Protein AF-A0A0F9K8W9-F1 (afdb_monomer_lite)

InterPro domains:
  IPR027417 P-loop containing nucleoside triphosphate hydrolase [G3DSA:3.40.50.300] (2-209)
  IPR027417 P-loop containing nucleoside triphosphate hydrolase [SSF52540] (2-205)

Structure (mmCIF, N/CA/C/O backbone):
data_AF-A0A0F9K8W9-F1
#
_entry.id   AF-A0A0F9K8W9-F1
#
loop_
_atom_site.group_PDB
_atom_site.id
_atom_site.type_symbol
_atom_site.label_atom_id
_atom_site.label_alt_id
_atom_site.label_comp_id
_atom_site.label_asym_id
_atom_site.label_entity_id
_atom_site.label_seq_id
_atom_site.pdbx_PDB_ins_code
_atom_site.Cartn_x
_atom_site.Cartn_y
_atom_site.Cartn_z
_atom_site.occupancy
_atom_site.B_iso_or_equiv
_atom_site.auth_seq_id
_atom_site.auth_comp_id
_atom_site.auth_asym_id
_atom_site.auth_atom_id
_atom_site.pdbx_PDB_model_num
ATOM 1 N N . MET A 1 1 ? -25.952 -0.378 7.617 1.00 60.50 1 MET A N 1
ATOM 2 C CA . MET A 1 1 ? -24.771 0.508 7.717 1.00 60.50 1 MET A CA 1
ATOM 3 C C . MET A 1 1 ? -24.260 0.763 6.310 1.00 60.50 1 MET A C 1
ATOM 5 O O . MET A 1 1 ? -24.451 -0.101 5.465 1.00 60.50 1 MET A O 1
ATOM 9 N N . VAL A 1 2 ? -23.712 1.947 6.025 1.00 72.25 2 VAL A N 1
ATOM 10 C CA . VAL A 1 2 ? -23.103 2.225 4.713 1.00 72.25 2 VAL A CA 1
ATOM 11 C C . VAL A 1 2 ? -21.682 1.677 4.745 1.00 72.25 2 VAL A C 1
ATOM 13 O O . VAL A 1 2 ? -20.921 2.037 5.641 1.00 72.25 2 VAL A O 1
ATOM 16 N N . ARG A 1 3 ? -21.345 0.803 3.793 1.00 83.62 3 ARG A N 1
ATOM 17 C CA . ARG A 1 3 ? -20.001 0.236 3.663 1.00 83.62 3 ARG A CA 1
ATOM 18 C C . ARG A 1 3 ? -18.975 1.353 3.457 1.00 83.62 3 ARG A C 1
ATOM 20 O O . ARG A 1 3 ? -19.220 2.287 2.694 1.00 83.62 3 ARG A O 1
ATOM 27 N N . GLN A 1 4 ? -17.847 1.267 4.156 1.00 93.19 4 GLN A N 1
ATOM 28 C CA . GLN A 1 4 ? -16.769 2.251 4.055 1.00 93.19 4 GLN A CA 1
ATOM 29 C C . GLN A 1 4 ? -15.919 2.023 2.796 1.00 93.19 4 GLN A C 1
ATOM 31 O O . GLN A 1 4 ? -15.761 0.889 2.343 1.00 93.19 4 GLN A O 1
ATOM 36 N N . ASP A 1 5 ? -15.334 3.094 2.262 1.00 96.62 5 ASP A N 1
ATOM 37 C CA . ASP A 1 5 ? -14.328 3.011 1.198 1.00 96.62 5 ASP A CA 1
ATOM 38 C C . ASP A 1 5 ? -12.993 2.453 1.751 1.00 96.62 5 ASP A C 1
ATOM 40 O O . ASP A 1 5 ? -12.714 2.583 2.949 1.00 96.62 5 ASP A O 1
ATOM 44 N N . PRO A 1 6 ? -12.153 1.819 0.909 1.00 97.50 6 PRO A N 1
ATOM 45 C CA . PRO A 1 6 ? -10.965 1.110 1.365 1.00 97.50 6 PRO A CA 1
ATOM 46 C C . PRO A 1 6 ? -9.852 2.034 1.857 1.00 97.50 6 PRO A C 1
ATOM 48 O O . PRO A 1 6 ? -9.690 3.176 1.419 1.00 97.50 6 PRO A O 1
ATOM 51 N N . ILE A 1 7 ? -8.982 1.461 2.684 1.00 98.38 7 ILE A N 1
ATOM 52 C CA . ILE A 1 7 ? -7.619 1.946 2.896 1.00 98.38 7 ILE A CA 1
ATOM 53 C C . ILE A 1 7 ? -6.735 1.384 1.774 1.00 98.38 7 ILE A C 1
ATOM 55 O O . ILE A 1 7 ? -6.602 0.170 1.617 1.00 98.38 7 ILE A O 1
ATOM 59 N N . LEU A 1 8 ? -6.107 2.247 0.984 1.00 98.00 8 LEU A N 1
ATOM 60 C CA . LEU A 1 8 ? -5.280 1.855 -0.157 1.00 98.00 8 LEU A CA 1
ATOM 61 C C . LEU A 1 8 ? -3.803 2.017 0.194 1.00 98.00 8 LEU A C 1
ATOM 63 O O . LEU A 1 8 ? -3.295 3.132 0.279 1.00 98.00 8 LEU A O 1
ATOM 67 N N . ILE A 1 9 ? -3.091 0.901 0.376 1.00 97.50 9 ILE A N 1
ATOM 68 C CA . ILE A 1 9 ? -1.638 0.925 0.590 1.00 97.50 9 ILE A CA 1
ATOM 69 C C . ILE A 1 9 ? -0.955 0.911 -0.778 1.00 97.50 9 ILE A C 1
ATOM 71 O O . ILE A 1 9 ? -0.848 -0.127 -1.440 1.00 97.50 9 ILE A O 1
ATOM 75 N N . ALA A 1 10 ? -0.480 2.081 -1.190 1.00 95.62 10 ALA A N 1
ATOM 76 C CA . ALA A 1 10 ? -0.022 2.366 -2.537 1.00 95.62 10 ALA A CA 1
ATOM 77 C C . ALA A 1 10 ? 1.450 2.794 -2.513 1.00 95.62 10 ALA A C 1
ATOM 79 O O . ALA A 1 10 ? 1.788 3.927 -2.205 1.00 95.62 10 ALA A O 1
ATOM 80 N N . ALA A 1 11 ? 2.361 1.878 -2.829 1.00 95.75 11 ALA A N 1
ATOM 81 C CA . ALA A 1 11 ? 3.786 2.191 -2.896 1.00 95.75 11 ALA A CA 1
ATOM 82 C C . ALA A 1 11 ? 4.513 1.214 -3.825 1.00 95.75 11 ALA A C 1
ATOM 84 O O . ALA A 1 11 ? 3.972 0.141 -4.131 1.00 95.75 11 ALA A O 1
ATOM 85 N N . PRO A 1 12 ? 5.750 1.534 -4.243 1.00 95.19 12 PRO A N 1
ATOM 86 C CA . PRO A 1 12 ? 6.600 0.570 -4.916 1.00 95.19 12 PRO A CA 1
ATOM 87 C C . PRO A 1 12 ? 6.739 -0.753 -4.146 1.00 95.19 12 PRO A C 1
ATOM 89 O O . PRO A 1 12 ? 6.603 -0.806 -2.914 1.00 95.19 12 PRO A O 1
ATOM 92 N N . PRO A 1 13 ? 7.021 -1.867 -4.849 1.00 93.25 13 PRO A N 1
ATOM 93 C CA . PRO A 1 13 ? 7.325 -3.117 -4.175 1.00 93.25 13 PRO A CA 1
ATOM 94 C C . PRO A 1 13 ? 8.510 -2.906 -3.242 1.00 93.25 13 PRO A C 1
ATOM 96 O O . PRO A 1 13 ? 9.408 -2.134 -3.549 1.00 93.25 13 PRO A O 1
ATOM 99 N N . ARG A 1 14 ? 8.559 -3.656 -2.139 1.00 93.75 14 ARG A N 1
ATOM 100 C CA . ARG A 1 14 ? 9.662 -3.589 -1.164 1.00 93.75 14 ARG A CA 1
ATOM 101 C C . ARG A 1 14 ? 9.748 -2.277 -0.364 1.00 93.75 14 ARG A C 1
ATOM 103 O O . ARG A 1 14 ? 10.700 -2.125 0.396 1.00 93.75 14 ARG A O 1
ATOM 110 N N . SER A 1 15 ? 8.737 -1.412 -0.414 1.00 95.19 15 SER A N 1
ATOM 111 C CA . SER A 1 15 ? 8.622 -0.218 0.443 1.00 95.19 15 SER A CA 1
ATOM 112 C C . SER A 1 15 ? 7.947 -0.477 1.798 1.00 95.19 15 SER A C 1
ATOM 114 O O . SER A 1 15 ? 7.308 0.406 2.333 1.00 95.19 15 SER A O 1
ATOM 116 N N . GLY A 1 16 ? 7.986 -1.699 2.343 1.00 94.12 16 GLY A N 1
ATOM 117 C CA . GLY A 1 16 ? 7.348 -1.992 3.642 1.00 94.12 16 GLY A CA 1
ATOM 118 C C . GLY A 1 16 ? 5.818 -2.154 3.617 1.00 94.12 16 GLY A C 1
ATOM 119 O O . GLY A 1 16 ? 5.200 -2.286 4.668 1.00 94.12 16 GLY A O 1
ATOM 120 N N . THR A 1 17 ? 5.191 -2.239 2.437 1.00 94.38 17 THR A N 1
ATOM 121 C CA . THR A 1 17 ? 3.723 -2.377 2.296 1.00 94.38 17 THR A CA 1
ATOM 122 C C . THR A 1 17 ? 3.134 -3.570 3.057 1.00 94.38 17 THR A C 1
ATOM 124 O O . THR A 1 17 ? 2.059 -3.458 3.634 1.00 94.38 17 THR A O 1
ATOM 127 N N . THR A 1 18 ? 3.827 -4.713 3.092 1.00 92.31 18 THR A N 1
ATOM 128 C CA . THR A 1 18 ? 3.390 -5.894 3.860 1.00 92.31 18 THR A CA 1
ATOM 129 C C . THR A 1 18 ? 3.465 -5.668 5.374 1.00 92.31 18 THR A C 1
ATOM 131 O O . THR A 1 18 ? 2.576 -6.123 6.086 1.00 92.31 18 THR A O 1
ATOM 134 N N . MET A 1 19 ? 4.496 -4.965 5.858 1.00 93.75 19 MET A N 1
ATOM 135 C CA . MET A 1 19 ? 4.666 -4.649 7.282 1.00 93.75 19 MET A CA 1
ATOM 136 C C . MET A 1 19 ? 3.510 -3.771 7.766 1.00 93.75 19 MET A C 1
ATOM 138 O O . MET A 1 19 ? 2.849 -4.127 8.737 1.00 93.75 19 MET A O 1
ATOM 142 N N . LEU A 1 20 ? 3.201 -2.700 7.029 1.00 95.88 20 LEU A N 1
ATOM 143 C CA . LEU A 1 20 ? 2.062 -1.832 7.328 1.00 95.88 20 LEU A CA 1
ATOM 144 C C . LEU A 1 20 ? 0.724 -2.581 7.250 1.00 95.88 20 LEU A C 1
ATOM 146 O O . LEU A 1 20 ? -0.085 -2.500 8.166 1.00 95.88 20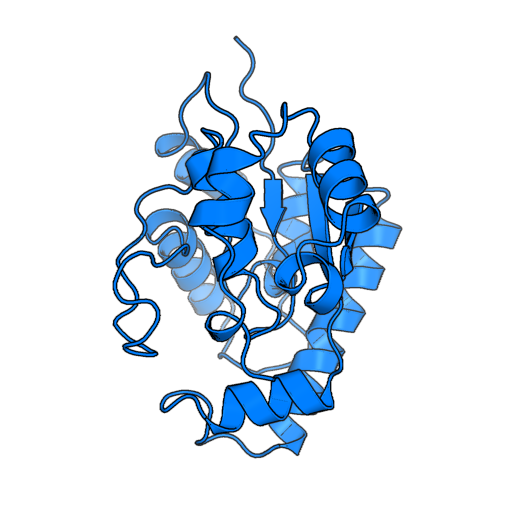 LEU A O 1
ATOM 150 N N . ALA A 1 21 ? 0.481 -3.334 6.177 1.00 95.38 21 ALA A N 1
ATOM 151 C CA . ALA A 1 21 ? -0.790 -4.035 6.008 1.00 95.38 21 ALA A CA 1
ATOM 152 C C . ALA A 1 21 ? -1.035 -5.081 7.109 1.00 95.38 21 ALA A C 1
ATOM 154 O O . ALA A 1 21 ? -2.159 -5.226 7.580 1.00 95.38 21 ALA A O 1
ATOM 155 N N . GLY A 1 22 ? 0.013 -5.784 7.551 1.00 93.50 22 GLY A N 1
ATOM 156 C CA . GLY A 1 22 ? -0.090 -6.701 8.685 1.00 93.50 22 GLY A CA 1
ATOM 157 C C . GLY A 1 22 ? -0.302 -5.986 10.014 1.00 93.50 22 GLY A C 1
ATOM 158 O O . GLY A 1 22 ? -1.085 -6.463 10.829 1.00 93.50 22 GLY A O 1
ATOM 159 N N . LEU A 1 23 ? 0.294 -4.804 10.200 1.00 95.38 23 LEU A N 1
ATOM 160 C CA . LEU A 1 23 ? 0.048 -3.986 11.385 1.00 95.38 23 LEU A CA 1
ATOM 161 C C . LEU A 1 23 ? -1.429 -3.588 11.470 1.00 95.38 23 LEU A C 1
ATOM 163 O O . LEU A 1 23 ? -2.062 -3.789 12.502 1.00 95.38 23 LEU A O 1
ATOM 167 N N . LEU A 1 24 ? -1.990 -3.080 10.370 1.00 96.94 24 LEU A N 1
ATOM 168 C CA . LEU A 1 24 ? -3.404 -2.706 10.304 1.00 96.94 24 LEU A CA 1
ATOM 169 C C . LEU A 1 24 ? -4.321 -3.919 10.476 1.00 96.94 24 LEU A C 1
ATOM 171 O O . LEU A 1 24 ? -5.337 -3.826 11.160 1.00 96.94 24 LEU A O 1
ATOM 175 N N . HIS A 1 25 ? -3.938 -5.078 9.935 1.00 95.00 25 HIS A N 1
ATOM 176 C CA . HIS A 1 25 ? -4.674 -6.318 10.158 1.00 95.00 25 HIS A CA 1
ATOM 177 C C . HIS A 1 25 ? -4.773 -6.682 11.642 1.00 95.00 25 HIS A C 1
ATOM 179 O O . HIS A 1 25 ? -5.848 -7.028 12.129 1.00 95.00 25 HIS A O 1
ATOM 185 N N . LYS A 1 26 ? -3.666 -6.548 12.380 1.00 94.12 26 LYS A N 1
ATOM 186 C CA . LYS A 1 26 ? -3.642 -6.768 13.830 1.00 94.12 26 LYS A CA 1
ATOM 187 C C . LYS A 1 26 ? -4.484 -5.750 14.611 1.00 94.12 26 LYS A C 1
ATOM 189 O O . LYS A 1 26 ? -4.880 -6.052 15.727 1.00 94.12 26 LYS A O 1
ATOM 194 N N . HIS A 1 27 ? -4.813 -4.609 14.005 1.00 96.38 27 HIS A N 1
ATOM 195 C CA . HIS A 1 27 ? -5.736 -3.600 14.537 1.00 96.38 27 HIS A CA 1
ATOM 196 C C . HIS A 1 27 ? -7.171 -3.751 13.999 1.00 96.38 27 HIS A C 1
ATOM 198 O O . HIS A 1 27 ? -7.953 -2.803 14.018 1.00 96.38 27 HIS A O 1
ATOM 204 N N . GLY A 1 28 ? -7.532 -4.936 13.499 1.00 95.50 28 GLY A N 1
ATOM 205 C CA . GLY A 1 28 ? -8.900 -5.249 13.089 1.00 95.50 28 GLY A CA 1
ATOM 206 C C . GLY A 1 28 ? -9.267 -4.814 11.670 1.00 95.50 28 GLY A C 1
ATOM 207 O O . GLY A 1 28 ? -10.421 -4.967 11.285 1.00 95.50 28 GLY A O 1
ATOM 208 N N . VAL A 1 29 ? -8.320 -4.320 10.864 1.00 96.12 29 VAL A N 1
ATOM 209 C CA . VAL A 1 29 ? -8.588 -4.022 9.449 1.00 96.12 29 VAL A CA 1
ATOM 210 C C . VAL A 1 29 ? -8.630 -5.322 8.640 1.00 96.12 29 VAL A C 1
ATOM 212 O O . VAL A 1 29 ? -7.720 -6.156 8.686 1.00 96.12 29 VAL A O 1
ATOM 215 N N . TRP A 1 30 ? -9.686 -5.506 7.856 1.00 95.12 30 TRP A N 1
ATOM 216 C CA . TRP A 1 30 ? -9.824 -6.654 6.973 1.00 95.12 30 TRP A CA 1
ATOM 217 C C . TRP A 1 30 ? -8.890 -6.533 5.763 1.00 95.12 30 TRP A C 1
ATOM 219 O O . TRP A 1 30 ? -8.899 -5.535 5.043 1.00 95.12 30 TRP A O 1
ATOM 229 N N . VAL A 1 31 ? -8.091 -7.572 5.513 1.00 93.44 31 VAL A N 1
ATOM 230 C CA . VAL A 1 31 ? -7.124 -7.633 4.395 1.00 93.44 31 VAL A CA 1
ATOM 231 C C . VAL A 1 31 ? -7.543 -8.599 3.283 1.00 93.44 31 VAL A C 1
ATOM 233 O O . VAL A 1 31 ? -6.835 -8.752 2.288 1.00 93.44 31 VAL A O 1
ATOM 236 N N . GLY A 1 32 ? -8.677 -9.276 3.463 1.00 90.62 32 GLY A N 1
ATOM 237 C CA . GLY A 1 32 ? -9.153 -10.354 2.603 1.00 90.62 32 GLY A CA 1
ATOM 238 C C . GLY A 1 32 ? -8.385 -11.657 2.712 1.00 90.62 32 GLY A C 1
ATOM 239 O O . GLY A 1 32 ? -7.677 -11.914 3.686 1.00 90.62 32 GLY A O 1
ATOM 240 N N . ASN A 1 33 ? -8.572 -12.513 1.708 1.00 87.44 33 ASN A N 1
ATOM 241 C CA . ASN A 1 33 ? -7.910 -13.806 1.640 1.00 87.44 33 ASN A CA 1
ATOM 242 C C . ASN A 1 33 ? -6.439 -13.615 1.266 1.00 87.44 33 ASN A C 1
ATOM 244 O O . ASN A 1 33 ? -6.076 -13.498 0.090 1.00 87.44 33 ASN A O 1
ATOM 248 N N . ALA A 1 34 ? -5.595 -13.553 2.287 1.00 83.62 34 ALA A N 1
ATOM 249 C CA . ALA A 1 34 ? -4.180 -13.301 2.135 1.00 83.62 34 ALA A CA 1
ATOM 250 C C . ALA A 1 34 ? -3.392 -14.584 2.441 1.00 83.62 34 ALA A C 1
ATOM 252 O O . ALA A 1 34 ? -3.441 -15.122 3.545 1.00 83.62 34 ALA A O 1
ATOM 253 N N . ARG A 1 35 ? -2.673 -15.124 1.446 1.00 70.88 35 ARG A N 1
ATOM 254 C CA . ARG A 1 35 ? -1.790 -16.283 1.674 1.00 70.88 35 ARG A CA 1
ATOM 255 C C . ARG A 1 35 ? -0.477 -15.827 2.263 1.00 70.88 35 ARG A C 1
ATOM 257 O O . ARG A 1 35 ? 0.111 -14.865 1.779 1.00 70.88 35 ARG A O 1
ATOM 264 N N . THR A 1 36 ? 0.040 -16.604 3.203 1.00 61.84 36 THR A N 1
ATOM 265 C CA . THR A 1 36 ? 1.406 -16.489 3.700 1.00 61.84 36 THR A CA 1
ATOM 266 C C . THR A 1 36 ? 2.401 -16.484 2.544 1.00 61.84 36 THR A C 1
ATOM 268 O O . THR A 1 36 ? 2.517 -17.445 1.780 1.00 61.84 36 THR A O 1
ATOM 271 N N . THR A 1 37 ? 3.122 -15.375 2.376 1.00 54.41 37 THR A N 1
ATOM 272 C CA . THR A 1 37 ? 4.218 -15.312 1.411 1.00 54.41 37 THR A CA 1
ATOM 273 C C . THR A 1 37 ? 5.406 -16.066 1.992 1.00 54.41 37 THR A C 1
ATOM 275 O O . THR A 1 37 ? 5.975 -15.633 2.985 1.00 54.41 37 THR A O 1
ATOM 278 N N . MET A 1 38 ? 5.817 -17.175 1.369 1.00 46.84 38 MET A N 1
ATOM 279 C CA . MET A 1 38 ? 6.927 -18.016 1.857 1.00 46.84 38 MET A CA 1
ATOM 280 C C . MET A 1 38 ? 8.317 -17.339 1.827 1.00 46.84 38 MET A C 1
ATOM 282 O O . MET A 1 38 ? 9.311 -17.968 2.188 1.00 46.84 38 MET A O 1
ATOM 286 N N . TYR A 1 39 ? 8.423 -16.084 1.373 1.00 50.41 39 TYR A N 1
ATOM 287 C CA . TYR A 1 39 ? 9.695 -15.391 1.173 1.00 50.41 39 TYR A CA 1
ATOM 288 C C . TYR A 1 39 ? 9.640 -13.907 1.571 1.00 50.41 39 TYR A C 1
ATOM 290 O O . TYR A 1 39 ? 8.756 -13.189 1.093 1.00 50.41 39 TYR A O 1
ATOM 298 N N . PRO A 1 40 ? 10.637 -13.405 2.328 1.00 46.31 40 PRO A N 1
ATOM 299 C CA . PRO A 1 40 ? 11.754 -14.139 2.943 1.00 46.31 40 PRO A CA 1
ATOM 300 C C . PRO A 1 40 ? 11.288 -15.046 4.099 1.00 46.31 40 PRO A C 1
ATOM 302 O O . PRO A 1 40 ? 10.294 -14.748 4.752 1.00 46.31 40 PRO A O 1
ATOM 305 N N . ARG A 1 41 ? 12.022 -16.139 4.376 1.00 47.25 41 ARG A N 1
ATOM 306 C CA . ARG A 1 41 ? 11.750 -17.082 5.490 1.00 47.25 41 ARG A CA 1
ATOM 307 C C . ARG A 1 41 ? 11.628 -16.406 6.868 1.00 47.25 41 ARG A C 1
ATOM 309 O O . ARG A 1 41 ? 11.125 -17.023 7.794 1.00 47.25 41 ARG A O 1
ATOM 316 N N . THR A 1 42 ? 12.080 -15.160 6.991 1.00 48.00 42 THR A N 1
ATOM 317 C CA . THR A 1 42 ? 11.987 -14.324 8.194 1.00 48.00 42 THR A CA 1
ATOM 318 C C . THR A 1 42 ? 10.592 -13.743 8.441 1.00 48.00 42 THR A C 1
ATOM 320 O O . THR A 1 42 ? 10.337 -13.266 9.538 1.00 48.00 42 THR A O 1
ATOM 323 N N . ASN A 1 43 ? 9.675 -13.792 7.465 1.00 51.78 43 ASN A N 1
ATOM 324 C CA . ASN A 1 43 ? 8.283 -13.363 7.634 1.00 51.78 43 ASN A CA 1
ATOM 325 C C . ASN A 1 43 ? 7.312 -14.453 7.150 1.00 51.78 43 ASN A C 1
ATOM 327 O O . ASN A 1 43 ? 6.458 -14.234 6.292 1.00 51.78 43 ASN A O 1
ATOM 331 N N . SER A 1 44 ? 7.479 -15.665 7.686 1.00 51.34 44 SER A N 1
ATOM 332 C CA . SER A 1 44 ? 6.706 -16.859 7.324 1.00 51.34 44 SER A CA 1
ATOM 333 C C . SER A 1 44 ? 5.228 -16.808 7.719 1.00 51.34 44 SER A C 1
ATOM 335 O O . SER A 1 44 ? 4.529 -17.784 7.470 1.00 51.34 44 SER A O 1
ATOM 337 N N . ASN A 1 45 ? 4.753 -15.721 8.339 1.00 52.50 45 ASN A N 1
ATOM 338 C CA . ASN A 1 45 ? 3.490 -15.714 9.082 1.00 52.50 45 ASN A CA 1
ATOM 339 C C . ASN A 1 45 ? 2.392 -14.833 8.468 1.00 52.50 45 ASN A C 1
ATOM 341 O O . ASN A 1 45 ? 1.246 -14.933 8.896 1.00 52.50 45 ASN A O 1
ATOM 345 N N . PHE A 1 46 ? 2.688 -14.009 7.456 1.00 63.31 46 PHE A N 1
ATOM 346 C CA . PHE A 1 46 ? 1.660 -13.186 6.817 1.00 63.31 46 PHE A CA 1
ATOM 347 C C . PHE A 1 46 ? 2.061 -12.746 5.408 1.00 63.31 46 PHE A C 1
ATOM 349 O O . PHE A 1 46 ? 3.078 -12.086 5.206 1.00 63.31 46 PHE A O 1
ATOM 356 N N . GLY A 1 47 ? 1.237 -13.069 4.415 1.00 71.00 47 GLY A N 1
ATOM 357 C CA . GLY A 1 47 ? 1.197 -12.280 3.192 1.00 71.00 47 GLY A CA 1
ATOM 358 C C . GLY A 1 47 ? 0.001 -11.360 3.294 1.00 71.00 47 GLY A C 1
ATOM 359 O O . GLY A 1 47 ? -1.031 -11.770 3.798 1.00 71.00 47 GLY A O 1
ATOM 360 N N . ALA A 1 48 ? 0.158 -10.120 2.848 1.00 80.12 48 ALA A N 1
ATOM 361 C CA . ALA A 1 48 ? -0.884 -9.102 2.951 1.00 80.12 48 ALA A CA 1
ATOM 362 C C . ALA A 1 48 ? -1.596 -8.829 1.619 1.00 80.12 48 ALA A C 1
ATOM 364 O O . ALA A 1 48 ? -2.287 -7.826 1.479 1.00 80.12 48 ALA A O 1
ATOM 365 N N . GLU A 1 49 ? -1.334 -9.642 0.591 1.00 85.25 49 GLU A N 1
ATOM 366 C CA . GLU A 1 49 ? -1.977 -9.454 -0.708 1.00 85.25 49 GLU A CA 1
ATOM 367 C C . GLU A 1 49 ? -3.329 -10.143 -0.726 1.00 85.25 49 GLU A C 1
ATOM 369 O O . GLU A 1 49 ? -3.384 -11.369 -0.660 1.00 85.25 49 GLU A O 1
ATOM 374 N N . ASN A 1 50 ? -4.390 -9.351 -0.873 1.00 88.75 50 ASN A N 1
ATOM 375 C CA . ASN A 1 50 ? -5.737 -9.854 -1.097 1.00 88.75 50 ASN A CA 1
ATOM 376 C C . ASN A 1 50 ? -5.778 -10.591 -2.444 1.00 88.75 50 ASN A C 1
ATOM 378 O O . ASN A 1 50 ? -5.693 -9.965 -3.504 1.00 88.75 50 ASN A O 1
ATOM 382 N N . ILE A 1 51 ? -5.845 -11.922 -2.407 1.00 90.88 51 ILE A N 1
ATOM 383 C CA . ILE A 1 51 ? -5.746 -12.760 -3.608 1.00 90.88 51 ILE A CA 1
ATOM 384 C C . ILE A 1 51 ? -6.953 -12.576 -4.516 1.00 90.88 51 ILE A C 1
ATOM 386 O O . ILE A 1 51 ? -6.781 -12.568 -5.735 1.00 90.88 51 ILE A O 1
ATOM 390 N N . ASP A 1 52 ? -8.137 -12.397 -3.941 1.00 92.88 52 ASP A N 1
ATOM 391 C CA . ASP A 1 52 ? -9.380 -12.273 -4.694 1.00 92.88 52 ASP A CA 1
ATOM 392 C C . ASP A 1 52 ? -9.357 -10.981 -5.517 1.00 92.88 52 ASP A C 1
ATOM 394 O O . ASP A 1 52 ? -9.396 -11.024 -6.750 1.00 92.88 52 ASP A O 1
ATOM 398 N N . ILE A 1 53 ? -9.102 -9.843 -4.861 1.00 93.38 53 ILE A N 1
ATOM 399 C CA . ILE A 1 53 ? -8.950 -8.548 -5.541 1.00 93.38 53 ILE A CA 1
ATOM 400 C C . ILE A 1 53 ? -7.775 -8.589 -6.524 1.00 93.38 53 ILE A C 1
ATOM 402 O O . ILE A 1 53 ? -7.894 -8.136 -7.660 1.00 93.38 53 ILE A O 1
ATOM 406 N N . LYS A 1 54 ? -6.631 -9.175 -6.148 1.00 91.88 54 LYS A N 1
ATOM 407 C CA . LYS A 1 54 ? -5.475 -9.298 -7.050 1.00 91.88 54 LYS A CA 1
ATOM 408 C C . LYS A 1 54 ? -5.814 -10.072 -8.325 1.00 91.88 54 LYS A C 1
ATOM 410 O O . LYS A 1 54 ? -5.345 -9.690 -9.397 1.00 91.88 54 LYS A O 1
ATOM 415 N N . ASN A 1 55 ? -6.586 -11.152 -8.227 1.00 92.88 55 ASN A N 1
ATOM 416 C CA . ASN A 1 55 ? -6.979 -11.963 -9.378 1.00 92.88 55 ASN A CA 1
ATOM 417 C C . ASN A 1 55 ? -7.937 -11.209 -10.303 1.00 92.88 55 ASN A C 1
ATOM 419 O O . ASN A 1 55 ? -7.754 -11.275 -11.520 1.00 92.88 55 ASN A O 1
ATOM 423 N N . ILE A 1 56 ? -8.876 -10.442 -9.739 1.00 92.94 56 ILE A N 1
ATOM 424 C CA . ILE A 1 56 ? -9.738 -9.520 -10.492 1.00 92.94 56 ILE A CA 1
ATOM 425 C C . ILE A 1 56 ? -8.865 -8.534 -11.269 1.00 92.94 56 ILE A C 1
ATOM 427 O O . ILE A 1 56 ? -8.885 -8.525 -12.499 1.00 92.94 56 ILE A O 1
ATOM 431 N N . MET A 1 57 ? -7.989 -7.793 -10.582 1.00 91.62 57 MET A N 1
ATOM 432 C CA . MET A 1 57 ? -7.130 -6.801 -11.241 1.00 91.62 57 MET A CA 1
ATOM 433 C C . MET A 1 57 ? -6.195 -7.441 -12.280 1.00 91.62 57 MET A C 1
ATOM 435 O O . MET A 1 57 ? -5.918 -6.844 -13.316 1.00 91.62 57 MET A O 1
ATOM 439 N N . LYS A 1 58 ? -5.736 -8.681 -12.058 1.00 89.81 58 LYS A N 1
ATOM 440 C CA . LYS A 1 58 ? -4.919 -9.440 -13.024 1.00 89.81 58 LYS A CA 1
ATOM 441 C C . LYS A 1 58 ? -5.667 -9.770 -14.295 1.00 89.81 58 LYS A C 1
ATOM 443 O O . LYS A 1 58 ? -5.103 -9.628 -15.380 1.00 89.81 58 LYS A O 1
ATOM 448 N N . ARG A 1 59 ? -6.905 -10.235 -14.157 1.00 91.38 59 ARG A N 1
ATOM 449 C CA . ARG A 1 59 ? -7.777 -10.526 -15.290 1.00 91.38 59 ARG A CA 1
ATOM 450 C C . ARG A 1 59 ? -7.989 -9.264 -16.123 1.00 91.38 59 ARG A C 1
ATOM 452 O O . ARG A 1 59 ? -7.830 -9.317 -17.340 1.00 91.38 59 ARG A O 1
ATOM 459 N N . GLU A 1 60 ? -8.251 -8.134 -15.473 1.00 89.56 60 GLU A N 1
ATOM 460 C CA . GLU A 1 60 ? -8.475 -6.868 -16.174 1.00 89.56 60 GLU A CA 1
ATOM 461 C C . GLU A 1 60 ? -7.202 -6.297 -16.816 1.00 89.56 60 GLU A C 1
ATOM 463 O O . GLU A 1 60 ? -7.247 -5.860 -17.963 1.00 89.56 60 GLU A O 1
ATOM 468 N N . ALA A 1 61 ? -6.042 -6.392 -16.152 1.00 87.31 61 ALA A N 1
ATOM 469 C CA . ALA A 1 61 ? -4.746 -6.084 -16.772 1.00 87.31 61 ALA A CA 1
ATOM 470 C C . ALA A 1 61 ? -4.527 -6.890 -18.060 1.00 87.31 61 ALA A C 1
ATOM 472 O O . ALA A 1 61 ? -4.117 -6.338 -19.080 1.00 87.31 61 ALA A O 1
ATOM 473 N N . GLY A 1 62 ? -4.820 -8.194 -18.021 1.00 88.31 62 GLY A N 1
ATOM 474 C CA . GLY A 1 62 ? -4.679 -9.073 -19.178 1.00 88.31 62 GLY A CA 1
ATOM 475 C C . GLY A 1 62 ? -5.562 -8.655 -20.357 1.00 88.31 62 GLY A C 1
ATOM 476 O O . GLY A 1 62 ? -5.104 -8.698 -21.496 1.00 88.31 62 GLY A O 1
ATOM 477 N N . ARG A 1 63 ? -6.793 -8.193 -20.095 1.00 87.25 63 ARG A N 1
ATOM 478 C CA . ARG A 1 63 ? -7.729 -7.720 -21.135 1.00 87.25 63 ARG A CA 1
ATOM 479 C C . ARG A 1 63 ? -7.226 -6.488 -21.883 1.00 87.25 63 ARG A C 1
ATOM 481 O O . ARG A 1 63 ? -7.491 -6.366 -23.072 1.00 87.25 63 ARG A O 1
ATOM 488 N N . VAL A 1 64 ? -6.484 -5.610 -21.209 1.00 83.88 64 VAL A N 1
ATOM 489 C CA . VAL A 1 64 ? -5.874 -4.418 -21.826 1.00 83.88 64 VAL A CA 1
ATOM 490 C C . VAL A 1 64 ? -4.433 -4.647 -22.291 1.00 83.88 64 VAL A C 1
ATOM 492 O O . VAL A 1 64 ? -3.743 -3.700 -22.654 1.00 83.88 64 VAL A O 1
ATOM 495 N N . GLY A 1 65 ? -3.963 -5.899 -22.279 1.00 84.50 65 GLY A N 1
ATOM 496 C CA . GLY A 1 65 ? -2.632 -6.269 -22.756 1.00 84.50 65 GLY A CA 1
ATOM 497 C C . GLY A 1 65 ? -1.476 -5.824 -21.857 1.00 84.50 65 GLY A C 1
ATOM 498 O O . GLY A 1 65 ? -0.331 -5.869 -22.298 1.00 84.50 65 GLY A O 1
ATOM 499 N N . TYR A 1 66 ? -1.743 -5.424 -20.610 1.00 84.12 66 TYR A N 1
ATOM 500 C CA . TYR A 1 66 ? -0.702 -4.975 -19.688 1.00 84.12 66 TYR A CA 1
ATOM 501 C C . TYR A 1 66 ? 0.234 -6.114 -19.300 1.00 84.12 66 TYR A C 1
ATOM 503 O O . TYR A 1 66 ? -0.205 -7.139 -18.759 1.00 84.12 66 TYR A O 1
ATOM 511 N N . LYS A 1 67 ? 1.540 -5.916 -19.504 1.00 81.38 67 LYS A N 1
ATOM 512 C CA . LYS A 1 67 ? 2.562 -6.821 -18.982 1.00 81.38 67 LYS A CA 1
ATOM 513 C C . LYS A 1 67 ? 3.239 -6.183 -17.776 1.00 81.38 67 LYS A C 1
ATOM 515 O O . LYS A 1 67 ? 3.489 -4.985 -17.706 1.00 81.38 67 LYS A O 1
ATOM 520 N N . ASN A 1 68 ? 3.550 -7.021 -16.791 1.00 76.94 68 ASN A N 1
ATOM 521 C CA . ASN A 1 68 ? 4.275 -6.589 -15.600 1.00 76.94 68 ASN A CA 1
ATOM 522 C C . ASN A 1 68 ? 5.559 -5.839 -15.968 1.00 76.94 68 ASN A C 1
ATOM 524 O O . ASN A 1 68 ? 6.301 -6.319 -16.822 1.00 76.94 68 ASN A O 1
ATOM 528 N N . TRP A 1 69 ? 5.855 -4.770 -15.222 1.00 82.06 69 TRP A N 1
ATOM 529 C CA . TRP A 1 69 ? 7.038 -3.905 -15.367 1.00 82.06 69 TRP A CA 1
ATOM 530 C C . TRP A 1 69 ? 7.004 -2.910 -16.534 1.00 82.06 69 TRP A C 1
ATOM 532 O O . TRP A 1 69 ? 7.963 -2.160 -16.688 1.00 82.06 69 TRP A O 1
ATOM 542 N N . GLU A 1 70 ? 5.925 -2.859 -17.318 1.00 76.44 70 GLU A N 1
ATOM 543 C CA . GLU A 1 70 ? 5.764 -1.858 -18.377 1.00 76.44 70 GLU A CA 1
ATOM 544 C C . GLU A 1 70 ? 5.295 -0.504 -17.815 1.00 76.44 70 GLU A C 1
ATOM 546 O O . GLU A 1 70 ? 4.484 -0.436 -16.887 1.00 76.44 70 GLU A O 1
ATOM 551 N N . THR A 1 71 ? 5.808 0.579 -18.402 1.00 70.31 71 THR A N 1
ATOM 552 C CA . THR A 1 71 ? 5.359 1.962 -18.198 1.00 70.31 71 THR A CA 1
ATOM 553 C C . THR A 1 71 ? 5.178 2.639 -19.572 1.00 70.31 71 THR A C 1
ATOM 555 O O . THR A 1 71 ? 5.920 2.303 -20.498 1.00 70.31 71 THR A O 1
ATOM 558 N N . PRO A 1 72 ? 4.217 3.575 -19.748 1.00 69.94 72 PRO A N 1
ATOM 559 C CA . PRO A 1 72 ? 3.238 4.054 -18.766 1.00 69.94 72 PRO A CA 1
ATOM 560 C C . PRO A 1 72 ? 2.198 2.985 -18.404 1.00 69.94 72 PRO A C 1
ATOM 562 O O . PRO A 1 72 ? 1.968 2.041 -19.156 1.00 69.94 72 PRO A O 1
ATOM 565 N N . PHE A 1 73 ? 1.576 3.124 -17.233 1.00 76.81 73 PHE A N 1
ATOM 566 C CA . PHE A 1 73 ? 0.526 2.196 -16.825 1.00 76.81 73 PHE A CA 1
ATOM 567 C C . PHE A 1 73 ? -0.711 2.354 -17.709 1.00 76.81 73 PHE A C 1
ATOM 569 O O . PHE A 1 73 ? -1.046 3.480 -18.089 1.00 76.81 73 PHE A O 1
ATOM 576 N N . PRO A 1 74 ? -1.396 1.245 -18.030 1.00 70.38 74 PRO A N 1
ATOM 577 C CA . PRO A 1 74 ? -2.643 1.305 -18.766 1.00 70.38 74 PRO A CA 1
ATOM 578 C C . PRO A 1 74 ? -3.649 2.159 -17.992 1.00 70.38 74 PRO A C 1
ATOM 580 O O . PRO A 1 74 ? -3.666 2.166 -16.761 1.00 70.38 74 PRO A O 1
ATOM 583 N N . ASP A 1 75 ? -4.527 2.826 -18.729 1.00 70.25 75 ASP A N 1
ATOM 584 C CA . ASP A 1 75 ? -5.738 3.441 -18.194 1.00 70.25 75 ASP A CA 1
ATOM 585 C C . ASP A 1 75 ? -6.930 2.553 -18.557 1.00 70.25 75 ASP A C 1
ATOM 587 O O . ASP A 1 75 ? -7.644 2.827 -19.530 1.00 70.25 75 ASP A O 1
ATOM 591 N N . PRO A 1 76 ? -7.108 1.409 -17.875 1.00 67.50 76 PRO A N 1
ATOM 592 C CA . PRO A 1 76 ? -8.261 0.593 -18.149 1.00 67.50 76 PRO A CA 1
ATOM 593 C C . PRO A 1 76 ? -9.479 1.350 -17.622 1.00 67.50 76 PRO A C 1
ATOM 595 O O . PRO A 1 76 ? -9.612 1.588 -16.421 1.00 67.50 76 PRO A O 1
ATOM 598 N N . ARG A 1 77 ? -10.395 1.704 -18.528 1.00 68.75 77 ARG A N 1
ATOM 599 C CA . ARG A 1 77 ? -11.762 2.088 -18.164 1.00 68.75 77 ARG A CA 1
ATOM 600 C C . ARG A 1 77 ? -12.460 0.849 -17.606 1.00 68.75 77 ARG A C 1
ATOM 602 O O . ARG A 1 77 ? -13.152 0.137 -18.326 1.00 68.75 77 ARG A O 1
ATOM 609 N N . LEU A 1 78 ? -12.165 0.546 -16.348 1.00 79.25 78 LEU A N 1
ATOM 610 C CA . LEU A 1 78 ? -12.747 -0.564 -15.615 1.00 79.25 78 LEU A CA 1
ATOM 611 C C . LEU A 1 78 ? -14.217 -0.246 -15.334 1.00 79.25 78 LEU A C 1
ATOM 613 O O . LEU A 1 78 ? -14.550 0.838 -14.861 1.00 79.25 78 LEU A O 1
ATOM 617 N N . ASP A 1 79 ? -15.086 -1.188 -15.685 1.00 78.25 79 ASP A N 1
ATOM 618 C CA . ASP A 1 79 ? -16.534 -1.069 -15.538 1.00 78.25 79 ASP A CA 1
ATOM 619 C C . ASP A 1 79 ? -16.959 -1.164 -14.059 1.00 78.25 79 ASP A C 1
ATOM 621 O O . ASP A 1 79 ? -16.336 -1.847 -13.244 1.00 78.25 79 ASP A O 1
ATOM 625 N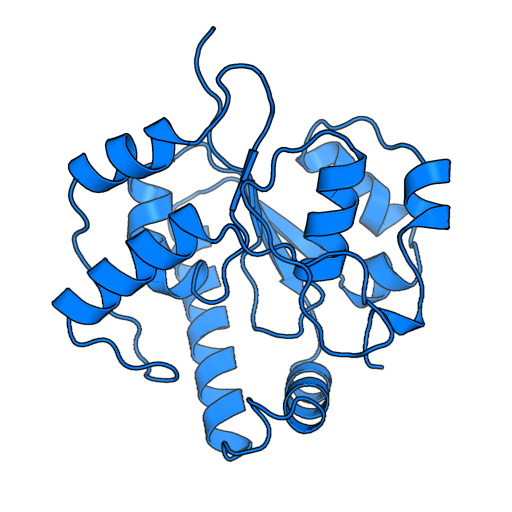 N . SER A 1 80 ? -18.080 -0.521 -13.742 1.00 80.94 80 SER A N 1
ATOM 626 C CA . SER A 1 80 ? -18.862 -0.643 -12.511 1.00 80.94 80 SER A CA 1
ATOM 627 C C . SER A 1 80 ? -19.079 -2.087 -12.037 1.00 80.94 80 SER A C 1
ATOM 629 O O . SER A 1 80 ? -19.090 -2.328 -10.831 1.00 80.94 80 SER A O 1
ATOM 631 N N . ALA A 1 81 ? -19.154 -3.064 -12.947 1.00 89.31 81 ALA A N 1
ATOM 632 C CA . ALA A 1 81 ? -19.242 -4.485 -12.602 1.00 89.31 81 ALA A CA 1
ATOM 633 C C . ALA A 1 81 ? -18.074 -4.970 -11.716 1.00 89.31 81 ALA A C 1
ATOM 635 O O . ALA A 1 81 ? -18.263 -5.829 -10.854 1.00 89.31 81 ALA A O 1
ATOM 636 N N . ILE A 1 82 ? -16.878 -4.391 -11.875 1.00 92.06 82 ILE A N 1
ATOM 637 C CA . ILE A 1 82 ? -15.693 -4.741 -11.076 1.00 92.06 82 ILE A CA 1
ATOM 638 C C . ILE A 1 82 ? -15.852 -4.273 -9.631 1.00 92.06 82 ILE A C 1
ATOM 640 O O . ILE A 1 82 ? -15.426 -4.978 -8.716 1.00 92.06 82 ILE A O 1
ATOM 644 N N . LYS A 1 83 ? -16.503 -3.121 -9.410 1.00 93.31 83 LYS A N 1
ATOM 645 C CA . LYS A 1 83 ? -16.834 -2.648 -8.062 1.00 93.31 83 LYS A CA 1
ATOM 646 C C . LYS A 1 83 ? -17.660 -3.699 -7.334 1.00 93.31 83 LYS A C 1
ATOM 648 O O . LYS A 1 83 ? -17.257 -4.124 -6.258 1.00 93.31 83 LYS A O 1
ATOM 653 N N . SER A 1 84 ? -18.759 -4.149 -7.944 1.00 94.38 84 SER A N 1
ATOM 654 C CA . SER A 1 84 ? -19.653 -5.154 -7.358 1.00 94.38 84 SER A CA 1
ATOM 655 C C . SER A 1 84 ? -18.951 -6.485 -7.096 1.00 94.38 84 SER A C 1
ATOM 657 O O . SER A 1 84 ? -19.206 -7.113 -6.073 1.00 94.38 84 SER A O 1
ATOM 659 N N . GLU A 1 85 ? -18.042 -6.905 -7.979 1.00 95.62 85 GLU A N 1
ATOM 660 C CA . GLU A 1 85 ? -17.257 -8.125 -7.776 1.00 95.62 85 GLU A CA 1
ATOM 661 C C . GLU A 1 85 ? -16.298 -8.001 -6.583 1.00 95.62 85 GLU A C 1
ATOM 663 O O . GLU A 1 85 ? -16.243 -8.907 -5.758 1.00 95.62 85 GLU A O 1
ATOM 668 N N . ILE A 1 86 ? -15.586 -6.876 -6.438 1.00 95.12 86 ILE A N 1
ATOM 669 C CA . ILE A 1 86 ? -14.732 -6.608 -5.265 1.00 95.12 86 ILE A CA 1
ATOM 670 C C . ILE A 1 86 ? -15.580 -6.578 -3.990 1.00 95.12 86 ILE A C 1
ATOM 672 O O . ILE A 1 86 ? -15.256 -7.217 -2.991 1.00 95.12 86 ILE A O 1
ATOM 676 N N . GLU A 1 87 ? -16.690 -5.852 -4.042 1.00 94.88 87 GLU A N 1
ATOM 677 C CA . GLU A 1 87 ? -17.617 -5.636 -2.938 1.00 94.88 87 GLU A CA 1
ATOM 678 C C . GLU A 1 87 ? -18.343 -6.903 -2.469 1.00 94.88 87 GLU A C 1
ATOM 680 O O . GLU A 1 87 ? -18.853 -6.924 -1.349 1.00 94.88 87 GLU A O 1
ATOM 685 N N . ALA A 1 88 ? -18.359 -7.969 -3.268 1.00 95.25 88 ALA A N 1
ATOM 686 C CA . ALA A 1 88 ? -18.883 -9.267 -2.850 1.00 95.25 88 ALA A CA 1
ATOM 687 C C . ALA A 1 88 ? -17.989 -9.971 -1.811 1.00 95.25 88 ALA A C 1
ATOM 689 O O . ALA A 1 88 ? -18.459 -10.865 -1.110 1.00 95.25 88 ALA A O 1
ATOM 690 N N . PHE A 1 89 ? -16.716 -9.576 -1.691 1.00 94.06 89 PHE A N 1
ATOM 691 C CA . PHE A 1 89 ? -15.773 -10.157 -0.729 1.00 94.06 89 PHE A CA 1
ATOM 692 C C . PHE A 1 89 ? -15.633 -9.337 0.557 1.00 94.06 89 PHE A C 1
ATOM 694 O O . PHE A 1 89 ? -15.124 -9.849 1.550 1.00 94.06 89 PHE A O 1
ATOM 701 N N . VAL A 1 90 ? -16.032 -8.066 0.533 1.00 93.75 90 VAL A N 1
ATOM 702 C CA . VAL A 1 90 ? -15.729 -7.094 1.589 1.00 93.75 90 VAL A CA 1
ATOM 703 C C . VAL A 1 90 ? -16.805 -7.130 2.686 1.00 93.75 90 VAL A C 1
ATOM 705 O O . VAL A 1 90 ? -17.986 -7.004 2.360 1.00 93.75 90 VAL A O 1
ATOM 708 N N . PRO A 1 91 ? -16.430 -7.256 3.975 1.00 92.75 91 PRO A N 1
ATOM 709 C CA . PRO A 1 91 ? -17.371 -7.139 5.090 1.00 92.75 91 PRO A CA 1
ATOM 710 C C . PRO A 1 91 ? -18.037 -5.756 5.157 1.00 92.75 91 PRO A C 1
ATOM 712 O O . PRO A 1 91 ? -17.429 -4.745 4.809 1.00 92.75 91 PRO A O 1
ATOM 715 N N . ASP A 1 92 ? -19.275 -5.690 5.645 1.00 91.69 92 ASP A N 1
ATOM 716 C CA . ASP A 1 92 ? -20.044 -4.436 5.685 1.00 91.69 92 ASP A CA 1
ATOM 717 C C . ASP A 1 92 ? -19.672 -3.502 6.842 1.00 91.69 92 ASP A C 1
ATOM 719 O O . ASP A 1 92 ? -19.883 -2.291 6.755 1.00 91.69 92 ASP A O 1
ATOM 723 N N . ASP A 1 93 ? -19.152 -4.059 7.930 1.00 92.50 93 ASP A N 1
ATOM 724 C CA . ASP A 1 93 ? -19.013 -3.416 9.238 1.00 92.50 93 ASP A CA 1
ATOM 725 C C . ASP A 1 93 ? -17.562 -3.318 9.729 1.00 92.50 93 ASP A C 1
ATOM 727 O O . ASP A 1 93 ? -17.308 -2.781 10.807 1.00 92.50 93 ASP A O 1
ATOM 731 N N . ILE A 1 94 ? -16.601 -3.787 8.931 1.00 93.94 94 ILE A N 1
ATOM 732 C CA . ILE A 1 94 ? -15.179 -3.793 9.279 1.00 93.94 94 ILE A CA 1
ATOM 733 C C . ILE A 1 94 ? -14.416 -2.910 8.282 1.00 93.94 94 ILE A C 1
ATOM 735 O O . ILE A 1 94 ? -14.575 -3.092 7.070 1.00 93.94 94 ILE A O 1
ATOM 739 N N . PRO A 1 95 ? -13.553 -1.980 8.744 1.00 96.31 95 PRO A N 1
ATOM 740 C CA . PRO A 1 95 ? -12.644 -1.266 7.858 1.00 96.31 95 PRO A CA 1
ATOM 741 C C . PRO A 1 95 ? -11.822 -2.260 7.046 1.00 96.31 95 PRO A C 1
ATOM 743 O O . PRO A 1 95 ? -11.314 -3.244 7.582 1.00 96.31 95 PRO A O 1
ATOM 746 N N . TRP A 1 96 ? -11.646 -2.001 5.760 1.00 96.50 96 TRP A N 1
ATOM 747 C CA . TRP A 1 96 ? -10.931 -2.911 4.878 1.00 96.50 96 TRP A CA 1
ATOM 748 C C . TRP A 1 96 ? -9.811 -2.197 4.140 1.00 96.50 96 TRP A C 1
ATOM 750 O O . TRP A 1 96 ? -9.860 -0.987 3.913 1.00 96.50 96 TRP A O 1
ATOM 760 N N . LEU A 1 97 ? -8.782 -2.956 3.772 1.00 96.50 97 LEU A N 1
ATOM 761 C CA . LEU A 1 97 ? -7.660 -2.446 3.002 1.00 96.50 97 LEU A CA 1
ATOM 762 C C . LEU A 1 97 ? -7.462 -3.212 1.701 1.00 96.50 97 LEU A C 1
ATOM 764 O O . LEU A 1 97 ? -7.722 -4.413 1.601 1.00 96.50 97 LEU A O 1
ATOM 768 N N . VAL A 1 98 ? -6.907 -2.512 0.718 1.00 95.81 98 VAL A N 1
ATOM 769 C CA . VAL A 1 98 ? -6.339 -3.115 -0.482 1.00 95.81 98 VAL A CA 1
ATOM 770 C C . VAL A 1 98 ? -4.836 -2.896 -0.457 1.00 95.81 98 VAL A C 1
ATOM 772 O O . VAL A 1 98 ? -4.335 -1.773 -0.535 1.00 95.81 98 VAL A O 1
ATOM 775 N N . LYS A 1 99 ? -4.104 -4.006 -0.401 1.00 93.50 99 LYS A N 1
ATOM 776 C CA . LYS A 1 99 ? -2.673 -4.053 -0.685 1.00 93.50 99 LYS A CA 1
ATOM 777 C C . LYS A 1 99 ? -2.461 -5.033 -1.824 1.00 93.50 99 LYS A C 1
ATOM 779 O O . LYS A 1 99 ? -2.546 -6.245 -1.649 1.00 93.50 99 LYS A O 1
ATOM 784 N N . ILE A 1 100 ? -2.116 -4.510 -2.993 1.00 90.06 100 ILE A N 1
ATOM 785 C CA . ILE A 1 100 ? -1.675 -5.297 -4.149 1.00 90.06 100 ILE A CA 1
ATOM 786 C C . ILE A 1 100 ? -0.518 -4.569 -4.834 1.00 90.06 100 ILE A C 1
ATOM 788 O O . ILE A 1 100 ? -0.476 -3.340 -4.854 1.00 90.06 100 ILE A O 1
ATOM 792 N N . SER A 1 101 ? 0.413 -5.311 -5.438 1.00 80.88 101 SER A N 1
ATOM 793 C CA . SER A 1 101 ? 1.579 -4.738 -6.136 1.00 80.88 101 SER A CA 1
ATOM 794 C C . SER A 1 101 ? 1.232 -3.802 -7.300 1.00 80.88 101 SER A C 1
ATOM 796 O O . SER A 1 101 ? 2.110 -3.110 -7.804 1.00 80.88 101 SER A O 1
ATOM 798 N N . TRP A 1 102 ? -0.023 -3.803 -7.748 1.00 84.62 102 TRP A N 1
ATOM 799 C CA . TRP A 1 102 ? -0.518 -2.996 -8.862 1.00 84.62 102 TRP A CA 1
ATOM 800 C C . TRP A 1 102 ? -1.492 -1.903 -8.428 1.00 84.62 102 TRP A C 1
ATOM 802 O O . TRP A 1 102 ? -2.169 -1.335 -9.275 1.00 84.62 102 TRP A O 1
ATOM 812 N N . CYS A 1 103 ? -1.594 -1.592 -7.131 1.00 90.50 103 CYS A N 1
ATOM 813 C CA . CYS A 1 103 ? -2.567 -0.608 -6.646 1.00 90.50 103 CYS A CA 1
ATOM 814 C C . CYS A 1 103 ? -2.431 0.729 -7.398 1.00 90.50 103 CYS A C 1
ATOM 816 O O . CYS A 1 103 ? -3.413 1.256 -7.911 1.00 90.50 103 CYS A O 1
ATOM 818 N N . LEU A 1 104 ? -1.192 1.203 -7.567 1.00 92.38 104 LEU A N 1
ATOM 819 C CA . LEU A 1 104 ? -0.867 2.415 -8.325 1.00 92.38 104 LEU A CA 1
ATOM 820 C C . LEU A 1 104 ? -0.989 2.257 -9.845 1.00 92.38 104 LEU A C 1
ATOM 822 O O . LEU A 1 104 ? -1.139 3.251 -10.533 1.00 92.38 104 LEU A O 1
ATOM 826 N N . THR A 1 105 ? -0.951 1.044 -10.396 1.00 89.94 105 THR A N 1
ATOM 827 C CA . THR A 1 105 ? -1.192 0.825 -11.834 1.00 89.94 105 THR A CA 1
ATOM 828 C C . THR A 1 105 ? -2.650 1.114 -12.191 1.00 89.94 105 THR A C 1
ATOM 830 O O . THR A 1 105 ? -2.930 1.634 -13.262 1.00 89.94 105 THR A O 1
ATOM 833 N N . PHE A 1 106 ? -3.579 0.825 -11.278 1.00 91.31 106 PHE A N 1
ATOM 834 C CA . PHE A 1 106 ? -5.021 0.983 -11.483 1.00 91.31 106 PHE A CA 1
ATOM 835 C C . PHE A 1 106 ? -5.600 2.186 -10.736 1.00 91.31 106 PHE A C 1
ATOM 837 O O . PHE A 1 106 ? -6.767 2.185 -10.348 1.00 91.31 106 PHE A O 1
ATOM 844 N N . TRP A 1 107 ? -4.789 3.211 -10.486 1.00 93.25 107 TRP A N 1
ATOM 845 C CA . TRP A 1 107 ? -5.175 4.287 -9.581 1.00 93.25 107 TRP A CA 1
ATOM 846 C C . TRP A 1 107 ? -6.437 5.039 -10.024 1.00 93.25 107 TRP A C 1
ATOM 848 O O . TRP A 1 107 ? -7.272 5.359 -9.184 1.00 93.25 107 TRP A O 1
ATOM 858 N N . LYS A 1 108 ? -6.632 5.235 -11.335 1.00 92.50 108 LYS A N 1
ATOM 859 C CA . LYS A 1 108 ? -7.822 5.905 -11.886 1.00 92.50 108 LYS A CA 1
ATOM 860 C C . LYS A 1 108 ? -9.115 5.170 -11.549 1.00 92.50 108 LYS A C 1
ATOM 862 O O . LYS A 1 108 ? -10.104 5.805 -11.194 1.00 92.50 108 LYS A O 1
ATOM 867 N N . PHE A 1 109 ? -9.092 3.836 -11.600 1.00 92.56 109 PHE A N 1
ATOM 868 C CA . PHE A 1 109 ? -10.223 3.021 -11.166 1.00 92.56 109 PHE A CA 1
ATOM 869 C C . PHE A 1 109 ? -10.513 3.239 -9.683 1.00 92.56 109 PHE A C 1
ATOM 871 O O . PHE A 1 109 ? -11.658 3.501 -9.327 1.00 92.56 109 PHE A O 1
ATOM 878 N N . TRP A 1 110 ? -9.489 3.178 -8.828 1.00 94.62 110 TRP A N 1
ATOM 879 C CA . TRP A 1 110 ? -9.668 3.348 -7.387 1.00 94.62 110 TRP A CA 1
ATOM 880 C C . TRP A 1 110 ? -10.242 4.722 -7.037 1.00 94.62 110 TRP A C 1
ATOM 882 O O . TRP A 1 110 ? -11.227 4.788 -6.311 1.00 94.62 110 TRP A O 1
ATOM 892 N N . VAL A 1 111 ? -9.690 5.796 -7.608 1.00 94.88 111 VAL A N 1
ATOM 893 C CA . VAL A 1 111 ? -10.169 7.170 -7.391 1.00 94.88 111 VAL A CA 1
ATOM 894 C C . VAL A 1 111 ? -11.607 7.351 -7.880 1.00 94.88 111 VAL A C 1
ATOM 896 O O . VAL A 1 111 ? -12.429 7.914 -7.163 1.00 94.88 111 VAL A O 1
ATOM 899 N N . GLY A 1 112 ? -11.935 6.856 -9.079 1.00 93.25 112 GLY A N 1
ATOM 900 C CA . GLY A 1 112 ? -13.284 6.994 -9.637 1.00 93.25 112 GLY A CA 1
ATOM 901 C C . GLY A 1 112 ? -14.338 6.139 -8.928 1.00 93.25 112 GLY A C 1
ATOM 902 O O . GLY A 1 112 ? -15.502 6.523 -8.857 1.00 93.25 112 GLY A O 1
ATOM 903 N N . THR A 1 113 ? -13.941 4.984 -8.392 1.00 93.69 113 THR A N 1
ATOM 904 C CA . THR A 1 113 ? -14.862 3.989 -7.814 1.00 93.69 113 THR A CA 1
ATOM 905 C C . THR A 1 113 ? -15.073 4.180 -6.312 1.00 93.69 113 THR A C 1
ATOM 907 O O . THR A 1 113 ? -16.178 3.930 -5.809 1.00 93.69 113 THR A O 1
ATOM 910 N N . TYR A 1 114 ? -14.023 4.626 -5.617 1.00 95.62 114 TYR A N 1
ATOM 911 C CA . TYR A 1 114 ? -13.958 4.810 -4.169 1.00 95.62 114 TYR A CA 1
ATOM 912 C C . TYR A 1 114 ? -13.404 6.206 -3.830 1.00 95.62 114 TYR A C 1
ATOM 914 O O . TYR A 1 114 ? -12.262 6.347 -3.380 1.00 95.62 114 TYR A O 1
ATOM 922 N N . PRO A 1 115 ? -14.187 7.271 -4.071 1.00 95.38 115 PRO A N 1
ATOM 923 C CA . PRO A 1 115 ? -13.724 8.650 -3.922 1.00 95.38 115 PRO A CA 1
ATOM 924 C C . PRO A 1 115 ? -13.392 9.042 -2.474 1.00 95.38 115 PRO A C 1
ATOM 926 O O . PRO A 1 115 ? -12.718 10.045 -2.256 1.00 95.38 115 PRO A O 1
ATOM 929 N N . LYS A 1 116 ? -13.853 8.277 -1.476 1.00 97.19 116 LYS A N 1
ATOM 930 C CA . LYS A 1 116 ? -13.546 8.483 -0.052 1.00 97.19 116 LYS A CA 1
ATOM 931 C C . LYS A 1 116 ? -12.466 7.526 0.457 1.00 97.19 116 LYS A C 1
ATOM 933 O O . LYS A 1 116 ? -12.245 7.453 1.665 1.00 97.19 116 LYS A O 1
ATOM 938 N N . ALA A 1 117 ? -11.811 6.781 -0.435 1.00 97.94 117 ALA A N 1
ATOM 939 C CA . ALA A 1 117 ? -10.701 5.921 -0.058 1.00 97.94 117 ALA A CA 1
ATOM 940 C C . ALA A 1 117 ? -9.572 6.740 0.579 1.00 97.94 117 ALA A C 1
ATOM 942 O O . ALA A 1 117 ? -9.267 7.858 0.154 1.00 97.94 117 ALA A O 1
ATOM 943 N N . ARG A 1 118 ? -8.925 6.151 1.585 1.00 98.44 118 ARG A N 1
ATOM 944 C CA . ARG A 1 118 ? -7.768 6.744 2.263 1.00 98.44 118 ARG A CA 1
ATOM 945 C C . ARG A 1 118 ? -6.498 6.134 1.704 1.00 98.44 118 ARG A C 1
ATOM 947 O O . ARG A 1 118 ? -6.286 4.928 1.819 1.00 98.44 118 ARG A O 1
ATOM 954 N N . TRP A 1 119 ? -5.656 6.956 1.098 1.00 98.50 119 TRP A N 1
ATOM 955 C CA . TRP A 1 119 ? -4.436 6.514 0.434 1.00 98.50 119 TRP A CA 1
ATOM 956 C C . TRP A 1 119 ? -3.237 6.623 1.367 1.00 98.50 119 TRP A C 1
ATOM 958 O O . TRP A 1 119 ? -2.963 7.677 1.931 1.00 98.50 119 TRP A O 1
ATOM 968 N N . ILE A 1 120 ? -2.486 5.538 1.507 1.00 98.50 120 ILE A N 1
ATOM 969 C CA . ILE A 1 120 ? -1.223 5.540 2.238 1.00 98.50 120 ILE A CA 1
ATOM 970 C C . ILE A 1 120 ? -0.089 5.346 1.244 1.00 98.50 120 ILE A C 1
ATOM 972 O O . ILE A 1 120 ? 0.046 4.276 0.640 1.00 98.50 120 ILE A O 1
ATOM 976 N N . PHE A 1 121 ? 0.750 6.370 1.122 1.00 98.12 121 PHE A N 1
ATOM 977 C CA . PHE A 1 121 ? 1.959 6.345 0.313 1.00 98.12 121 PHE A CA 1
ATOM 978 C C . PHE A 1 121 ? 3.170 6.118 1.218 1.00 98.12 121 PHE A C 1
ATOM 980 O O . PHE A 1 121 ? 3.546 6.980 2.009 1.00 98.12 121 PHE A O 1
ATOM 987 N N . LEU A 1 122 ? 3.795 4.946 1.112 1.00 97.50 122 LEU A N 1
ATOM 988 C CA . LEU A 1 122 ? 5.019 4.658 1.861 1.00 97.50 122 LEU A CA 1
ATOM 989 C C . LEU A 1 122 ? 6.223 5.294 1.168 1.00 97.50 122 LEU A C 1
ATOM 991 O O . LEU A 1 122 ? 6.483 5.020 -0.009 1.00 97.50 122 LEU A O 1
ATOM 995 N N . THR A 1 123 ? 6.975 6.106 1.908 1.00 97.06 123 THR A N 1
ATOM 996 C CA . THR A 1 123 ? 8.223 6.706 1.435 1.00 97.06 123 THR A CA 1
ATOM 997 C C . THR A 1 123 ? 9.395 5.823 1.840 1.00 97.06 123 THR A C 1
ATOM 999 O O . THR A 1 123 ? 9.476 5.308 2.957 1.00 97.06 123 THR A O 1
ATOM 1002 N N . ARG A 1 124 ? 10.290 5.571 0.884 1.00 96.31 124 ARG A N 1
ATOM 1003 C CA . ARG A 1 124 ? 11.518 4.810 1.093 1.00 96.31 124 ARG A CA 1
ATOM 1004 C C . ARG A 1 124 ? 12.531 5.194 0.026 1.00 96.31 124 ARG A C 1
ATOM 1006 O O . ARG A 1 124 ? 12.156 5.389 -1.129 1.00 96.31 124 ARG A O 1
ATOM 1013 N N . ASP A 1 125 ? 13.802 5.260 0.410 1.00 96.88 125 ASP A N 1
ATOM 1014 C CA . ASP A 1 125 ? 14.887 5.514 -0.533 1.00 96.88 125 ASP A CA 1
ATOM 1015 C C . ASP A 1 125 ? 14.858 4.519 -1.711 1.00 96.88 125 ASP A C 1
ATOM 1017 O O . ASP A 1 125 ? 14.719 3.302 -1.537 1.00 96.88 125 ASP A O 1
ATOM 1021 N N . THR A 1 126 ? 14.982 5.052 -2.928 1.00 97.00 126 THR A N 1
ATOM 1022 C CA . THR A 1 126 ? 14.863 4.261 -4.160 1.00 97.00 126 THR A CA 1
ATOM 1023 C C . THR A 1 126 ? 15.996 3.245 -4.291 1.00 97.00 126 THR A C 1
ATOM 1025 O O . THR A 1 126 ? 15.751 2.138 -4.775 1.00 97.00 126 THR A O 1
ATOM 1028 N N . LEU A 1 127 ? 17.214 3.565 -3.836 1.00 97.06 127 LEU A N 1
ATOM 1029 C CA . LEU A 1 127 ? 18.338 2.624 -3.874 1.00 97.06 127 LEU A CA 1
ATOM 1030 C C . LEU A 1 127 ? 18.072 1.444 -2.936 1.00 97.06 127 LEU A C 1
ATOM 1032 O O . LEU A 1 127 ? 18.154 0.298 -3.369 1.00 97.06 127 LEU A O 1
ATOM 1036 N N . LYS A 1 128 ? 17.601 1.706 -1.711 1.00 96.50 128 LYS A N 1
ATOM 1037 C CA . LYS A 1 128 ? 17.187 0.655 -0.763 1.00 96.50 128 LYS A CA 1
ATOM 1038 C C . LYS A 1 128 ? 16.055 -0.226 -1.302 1.00 96.50 128 LYS A C 1
ATOM 1040 O 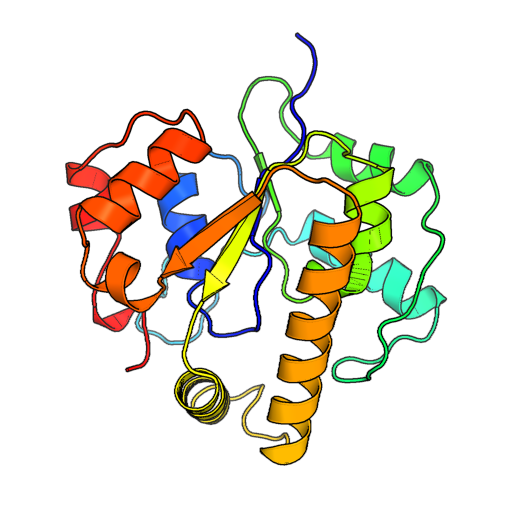O . LYS A 1 128 ? 16.019 -1.434 -1.036 1.00 96.50 128 LYS A O 1
ATOM 1045 N N . ILE A 1 129 ? 15.110 0.345 -2.058 1.00 96.44 129 ILE A N 1
ATOM 1046 C CA . ILE A 1 129 ? 14.068 -0.436 -2.744 1.00 96.44 129 ILE A CA 1
ATOM 1047 C C . ILE A 1 129 ? 14.707 -1.378 -3.774 1.00 96.44 129 ILE A C 1
ATOM 1049 O O . ILE A 1 129 ? 14.420 -2.579 -3.751 1.00 96.44 129 ILE A O 1
ATOM 1053 N N . VAL A 1 130 ? 15.578 -0.859 -4.645 1.00 96.94 130 VAL A N 1
ATOM 1054 C CA . VAL A 1 130 ? 16.273 -1.640 -5.685 1.00 96.94 130 VAL A CA 1
ATOM 1055 C C . VAL A 1 130 ? 17.124 -2.751 -5.065 1.00 96.94 130 VAL A C 1
ATOM 1057 O O . VAL A 1 130 ? 17.015 -3.907 -5.479 1.00 96.94 130 VAL A O 1
ATOM 1060 N N . ASP A 1 131 ? 17.874 -2.458 -4.007 1.00 96.44 131 ASP A N 1
ATOM 1061 C CA . ASP A 1 131 ? 18.669 -3.451 -3.281 1.00 96.44 131 ASP A CA 1
ATOM 1062 C C . ASP A 1 131 ? 17.789 -4.550 -2.681 1.00 96.44 131 ASP A C 1
ATOM 1064 O O . ASP A 1 131 ? 18.081 -5.745 -2.790 1.00 96.44 131 ASP A O 1
ATOM 1068 N N . SER A 1 132 ? 16.647 -4.181 -2.096 1.00 94.31 132 SER A N 1
ATOM 1069 C CA . SER A 1 132 ? 15.681 -5.152 -1.581 1.00 94.31 132 SER A CA 1
ATOM 1070 C C . SER A 1 132 ? 15.058 -6.007 -2.692 1.00 94.31 132 SER A C 1
ATOM 1072 O O . SER A 1 132 ? 14.818 -7.201 -2.483 1.00 94.31 132 SER A O 1
ATOM 1074 N N . MET A 1 133 ? 14.822 -5.439 -3.880 1.00 94.62 133 MET A N 1
ATOM 1075 C CA . MET A 1 133 ? 14.388 -6.188 -5.065 1.00 94.62 133 MET A CA 1
ATOM 1076 C C . MET A 1 133 ? 15.469 -7.165 -5.547 1.00 94.62 133 MET A C 1
ATOM 1078 O O . MET A 1 133 ? 15.138 -8.291 -5.921 1.00 94.62 133 MET A O 1
ATOM 1082 N N . ASN A 1 134 ? 16.747 -6.782 -5.488 1.00 95.44 134 ASN A N 1
ATOM 1083 C CA . ASN A 1 134 ? 17.888 -7.629 -5.852 1.00 95.44 134 ASN A CA 1
ATOM 1084 C C . ASN A 1 134 ? 18.049 -8.855 -4.943 1.00 95.44 134 ASN A C 1
ATOM 1086 O O . ASN A 1 134 ? 18.472 -9.919 -5.396 1.00 95.44 134 ASN A O 1
ATOM 1090 N N . ARG A 1 135 ? 17.624 -8.759 -3.680 1.00 92.31 135 ARG A N 1
ATOM 1091 C CA . ARG A 1 135 ? 17.584 -9.906 -2.754 1.00 92.31 135 ARG A CA 1
ATOM 1092 C C . ARG A 1 135 ? 16.400 -10.852 -3.023 1.00 92.31 135 ARG A C 1
ATOM 1094 O O . ARG A 1 135 ? 16.413 -11.995 -2.574 1.00 92.31 135 ARG A O 1
ATOM 1101 N N . HIS A 1 136 ? 15.364 -10.410 -3.745 1.00 90.12 136 HIS A N 1
ATOM 1102 C CA . HIS A 1 136 ? 14.151 -11.197 -3.978 1.00 90.12 136 HIS A CA 1
ATOM 1103 C C . HIS A 1 136 ? 14.266 -12.082 -5.242 1.00 90.12 136 HIS A C 1
ATOM 1105 O O . HIS A 1 136 ? 14.422 -11.546 -6.345 1.00 90.12 136 HIS A O 1
ATOM 1111 N N . PRO A 1 137 ? 14.092 -13.420 -5.156 1.00 89.06 137 PRO A N 1
ATOM 1112 C CA . PRO A 1 137 ? 14.333 -14.337 -6.280 1.00 89.06 137 PRO A CA 1
ATOM 1113 C C . PRO A 1 137 ? 13.549 -14.020 -7.560 1.00 89.06 137 PRO A C 1
ATOM 1115 O O . PRO A 1 137 ? 14.085 -14.140 -8.658 1.00 89.06 137 PRO A O 1
ATOM 1118 N N . GLY A 1 138 ? 12.294 -13.579 -7.428 1.00 87.62 138 GLY A N 1
ATOM 1119 C CA . GLY A 1 138 ? 11.449 -13.233 -8.576 1.00 87.62 138 GLY A CA 1
ATOM 1120 C C . GLY A 1 138 ? 11.740 -11.863 -9.202 1.00 87.62 138 GLY A C 1
ATOM 1121 O O . GLY A 1 138 ? 11.303 -11.611 -10.320 1.00 87.62 138 GLY A O 1
ATOM 1122 N N . MET A 1 139 ? 12.456 -10.977 -8.498 1.00 91.50 139 MET A N 1
ATOM 1123 C CA . MET A 1 139 ? 12.713 -9.597 -8.946 1.00 91.50 139 MET A CA 1
ATOM 1124 C C . MET A 1 139 ? 14.167 -9.382 -9.381 1.00 91.50 139 MET A C 1
ATOM 1126 O O . MET A 1 139 ? 14.411 -8.585 -10.283 1.00 91.50 139 MET A O 1
ATOM 1130 N N . ARG A 1 140 ? 15.121 -10.142 -8.822 1.00 95.00 140 ARG A N 1
ATOM 1131 C CA . ARG A 1 140 ? 16.558 -10.046 -9.143 1.00 95.00 140 ARG A CA 1
ATOM 1132 C C . ARG A 1 140 ? 16.914 -10.296 -10.611 1.00 95.00 140 ARG A C 1
ATOM 1134 O O . ARG A 1 140 ? 17.983 -9.909 -11.051 1.00 95.00 140 ARG A O 1
ATOM 1141 N N . ARG A 1 141 ? 16.023 -10.943 -11.371 1.00 94.56 141 ARG A N 1
ATOM 1142 C CA . ARG A 1 141 ? 16.205 -11.224 -12.806 1.00 94.56 141 ARG A CA 1
ATOM 1143 C C . ARG A 1 141 ? 16.085 -9.988 -13.705 1.00 94.56 141 ARG A C 1
ATOM 1145 O O . ARG A 1 141 ? 16.443 -10.060 -14.872 1.00 94.56 141 ARG A O 1
ATOM 1152 N N . HIS A 1 142 ? 15.506 -8.900 -13.199 1.00 94.06 142 HIS A N 1
ATOM 1153 C CA . HIS A 1 142 ? 15.329 -7.669 -13.964 1.00 94.06 142 HIS A CA 1
ATOM 1154 C C . HIS A 1 142 ? 16.551 -6.754 -13.772 1.00 94.06 142 HIS A C 1
ATOM 1156 O O . HIS A 1 142 ? 17.061 -6.693 -12.651 1.00 94.06 142 HIS A O 1
ATOM 1162 N N . PRO A 1 143 ? 17.017 -6.027 -14.804 1.00 95.88 143 PRO A N 1
ATOM 1163 C CA . PRO A 1 143 ? 18.072 -5.023 -14.651 1.00 95.88 143 PRO A CA 1
ATOM 1164 C C . PRO A 1 143 ? 17.671 -3.898 -13.686 1.00 95.88 143 PRO A C 1
ATOM 1166 O O . PRO A 1 143 ? 16.488 -3.581 -13.548 1.00 95.88 143 PRO A O 1
ATOM 1169 N N . ASP A 1 144 ? 18.647 -3.262 -13.037 1.00 96.62 144 ASP A N 1
ATOM 1170 C CA . ASP A 1 144 ? 18.379 -2.174 -12.084 1.00 96.62 144 ASP A CA 1
ATOM 1171 C C . ASP A 1 144 ? 17.747 -0.947 -12.739 1.00 96.62 144 ASP A C 1
ATOM 1173 O O . ASP A 1 144 ? 16.865 -0.331 -12.146 1.00 96.62 144 ASP A O 1
ATOM 1177 N N . GLU A 1 145 ? 18.122 -0.634 -13.978 1.00 95.94 145 GLU A N 1
ATOM 1178 C CA . GLU A 1 145 ? 17.490 0.428 -14.766 1.00 95.94 145 GLU A CA 1
ATOM 1179 C C . GLU A 1 145 ? 15.983 0.183 -14.941 1.00 95.94 145 GLU A C 1
ATOM 1181 O O . GLU A 1 145 ? 15.171 1.065 -14.671 1.00 95.94 145 GLU A O 1
ATOM 1186 N N . VAL A 1 146 ? 15.586 -1.050 -15.278 1.00 94.56 146 VAL A N 1
ATOM 1187 C CA . VAL A 1 146 ? 14.170 -1.433 -15.415 1.00 94.56 146 VAL A CA 1
ATOM 1188 C C . VAL A 1 146 ? 13.424 -1.260 -14.090 1.00 94.56 146 VAL A C 1
ATOM 1190 O O . VAL A 1 146 ? 12.309 -0.742 -14.071 1.00 94.56 146 VAL A O 1
ATOM 1193 N N . LYS A 1 147 ? 14.036 -1.645 -12.962 1.00 95.06 147 LYS A N 1
ATOM 1194 C CA . LYS A 1 147 ? 13.433 -1.458 -11.630 1.00 95.06 147 LYS A CA 1
ATOM 1195 C C . LYS A 1 147 ? 13.257 0.019 -11.297 1.00 95.06 147 LYS A C 1
ATOM 1197 O O . LYS A 1 147 ? 12.194 0.398 -10.816 1.00 95.06 147 LYS A O 1
ATOM 1202 N N . ARG A 1 148 ? 14.272 0.847 -11.563 1.00 95.81 148 ARG A N 1
ATOM 1203 C CA . ARG A 1 148 ? 14.224 2.299 -11.332 1.00 95.81 148 ARG A CA 1
ATOM 1204 C C . ARG A 1 148 ? 13.139 2.956 -12.176 1.00 95.81 148 ARG A C 1
ATOM 1206 O O . ARG A 1 148 ? 12.341 3.701 -11.623 1.00 95.81 148 ARG A O 1
ATOM 1213 N N . ASN A 1 149 ? 13.049 2.614 -13.460 1.00 94.31 149 ASN A N 1
ATOM 1214 C CA . ASN A 1 149 ? 12.011 3.129 -14.356 1.00 94.31 149 ASN A CA 1
ATOM 1215 C C . ASN A 1 149 ? 10.608 2.717 -13.895 1.00 94.31 149 ASN A C 1
ATOM 1217 O O . ASN A 1 149 ? 9.687 3.532 -13.888 1.00 94.31 149 ASN A O 1
ATOM 1221 N N . PHE A 1 150 ? 10.452 1.475 -13.432 1.00 93.94 150 PHE A N 1
ATOM 1222 C CA . PHE A 1 150 ? 9.198 1.004 -12.852 1.00 93.94 150 PHE A CA 1
ATOM 1223 C C . PHE A 1 150 ? 8.826 1.765 -11.568 1.00 93.94 150 PHE A C 1
ATOM 1225 O O . PHE A 1 150 ? 7.692 2.221 -11.434 1.00 93.94 150 PHE A O 1
ATOM 1232 N N . ILE A 1 151 ? 9.774 1.955 -10.643 1.00 95.12 151 ILE A N 1
ATOM 1233 C CA . ILE A 1 151 ? 9.568 2.740 -9.415 1.00 95.12 151 ILE A CA 1
ATOM 1234 C C . ILE A 1 151 ? 9.196 4.186 -9.760 1.00 95.12 151 ILE A C 1
ATOM 1236 O O . ILE A 1 151 ? 8.215 4.695 -9.227 1.00 95.12 151 ILE A O 1
ATOM 1240 N N . ALA A 1 152 ? 9.923 4.823 -10.680 1.00 95.00 152 ALA A N 1
ATOM 1241 C CA . ALA A 1 152 ? 9.648 6.184 -11.127 1.00 95.00 152 ALA A CA 1
ATOM 1242 C C . ALA A 1 152 ? 8.240 6.314 -11.727 1.00 95.00 152 ALA A C 1
ATOM 1244 O O . ALA A 1 152 ? 7.523 7.253 -11.397 1.00 95.00 152 ALA A O 1
ATOM 1245 N N . GLY A 1 153 ? 7.801 5.337 -12.528 1.00 93.81 153 GLY A N 1
ATOM 1246 C CA . GLY A 1 153 ? 6.431 5.286 -13.038 1.00 93.81 153 GLY A CA 1
ATOM 1247 C C . GLY A 1 153 ? 5.383 5.217 -11.923 1.00 93.81 153 GLY A C 1
ATOM 1248 O O . GLY A 1 153 ? 4.385 5.934 -11.973 1.00 93.81 153 GLY A O 1
ATOM 1249 N N . LEU A 1 154 ? 5.612 4.398 -10.888 1.00 94.19 154 LEU A N 1
ATOM 1250 C CA . LEU A 1 154 ? 4.721 4.318 -9.721 1.00 94.19 154 LEU A CA 1
ATOM 1251 C C . LEU A 1 154 ? 4.688 5.632 -8.933 1.00 94.19 154 LEU A C 1
ATOM 1253 O O . LEU A 1 154 ? 3.611 6.072 -8.546 1.00 94.19 154 LEU A O 1
ATOM 1257 N N . LEU A 1 155 ? 5.836 6.278 -8.726 1.00 94.88 155 LEU A N 1
ATOM 1258 C CA . LEU A 1 155 ? 5.907 7.572 -8.041 1.00 94.88 155 LEU A CA 1
ATOM 1259 C C . LEU A 1 155 ? 5.243 8.691 -8.856 1.00 94.88 155 LEU A C 1
ATOM 1261 O O . LEU A 1 155 ? 4.552 9.529 -8.289 1.00 94.88 155 LEU A O 1
ATOM 1265 N N . HIS A 1 156 ? 5.364 8.669 -10.184 1.00 94.38 156 HIS A N 1
ATOM 1266 C CA . HIS A 1 156 ? 4.610 9.570 -11.055 1.00 94.38 156 HIS A CA 1
ATOM 1267 C C . HIS A 1 156 ? 3.094 9.352 -10.915 1.00 94.38 156 HIS A C 1
ATOM 1269 O O . HIS A 1 156 ? 2.331 10.312 -10.847 1.00 94.38 156 HIS A O 1
ATOM 1275 N N . ALA A 1 157 ? 2.643 8.095 -10.816 1.00 94.31 157 ALA A N 1
ATOM 1276 C CA . ALA A 1 157 ? 1.232 7.792 -10.583 1.00 94.31 157 ALA A CA 1
ATOM 1277 C C . ALA A 1 157 ? 0.722 8.363 -9.248 1.00 94.31 157 ALA A C 1
ATOM 1279 O O . ALA A 1 157 ? -0.404 8.844 -9.217 1.00 94.31 157 ALA A O 1
ATOM 1280 N N . VAL A 1 158 ? 1.542 8.381 -8.185 1.00 96.19 158 VAL A N 1
ATOM 1281 C CA . VAL A 1 158 ? 1.190 9.025 -6.900 1.00 96.19 158 VAL A CA 1
ATOM 1282 C C . VAL A 1 158 ? 0.818 10.495 -7.099 1.00 96.19 158 VAL A C 1
ATOM 1284 O O . VAL A 1 158 ? -0.205 10.921 -6.571 1.00 96.19 158 VAL A O 1
ATOM 1287 N N . GLY A 1 159 ? 1.583 11.245 -7.903 1.00 96.19 159 GLY A N 1
ATOM 1288 C CA . GLY A 1 159 ? 1.246 12.632 -8.251 1.00 96.19 159 GLY A CA 1
ATOM 1289 C C . GLY A 1 159 ? -0.140 12.740 -8.888 1.00 96.19 159 GLY A C 1
ATOM 1290 O O . GLY A 1 159 ? -0.980 13.493 -8.411 1.00 96.19 159 GLY A O 1
ATOM 1291 N N . GLY A 1 160 ? -0.432 11.875 -9.865 1.00 94.56 160 GLY A N 1
ATOM 1292 C CA . GLY A 1 160 ? -1.753 11.815 -10.495 1.00 94.56 160 GLY A CA 1
ATOM 1293 C C . GLY A 1 160 ? -2.895 11.511 -9.518 1.00 94.56 160 GLY A C 1
ATOM 1294 O O . GLY A 1 160 ? -3.970 12.092 -9.650 1.00 94.56 160 GLY A O 1
ATOM 1295 N N . VAL A 1 161 ? -2.672 10.648 -8.519 1.00 96.12 161 VAL A N 1
ATOM 1296 C CA . VAL A 1 161 ? -3.662 10.386 -7.460 1.00 96.12 161 VAL A CA 1
ATOM 1297 C C . VAL A 1 161 ? -3.900 11.629 -6.602 1.00 96.12 161 VAL A C 1
ATOM 1299 O O . VAL A 1 161 ? -5.049 11.969 -6.326 1.00 96.12 161 VAL A O 1
ATOM 1302 N N . ILE A 1 162 ? -2.830 12.309 -6.187 1.00 97.44 162 ILE A N 1
ATOM 1303 C CA . ILE A 1 162 ? -2.909 13.512 -5.347 1.00 97.44 162 ILE A CA 1
ATOM 1304 C C . ILE A 1 162 ? -3.636 14.641 -6.083 1.00 97.44 162 ILE A C 1
ATOM 1306 O O . ILE A 1 162 ? -4.516 15.271 -5.501 1.00 97.44 162 ILE A O 1
ATOM 1310 N N . ASP A 1 163 ? -3.354 14.832 -7.373 1.00 97.12 163 ASP A N 1
ATOM 1311 C CA . ASP A 1 163 ? -4.003 15.848 -8.211 1.00 97.12 163 ASP A CA 1
ATOM 1312 C C . ASP A 1 163 ? -5.526 15.641 -8.337 1.00 97.12 163 ASP A C 1
ATOM 1314 O O . ASP A 1 163 ? -6.254 16.575 -8.668 1.00 97.12 163 ASP A O 1
ATOM 1318 N N . HIS A 1 164 ? -6.033 14.438 -8.036 1.00 96.00 164 HIS A N 1
ATOM 1319 C CA . HIS A 1 164 ? -7.471 14.152 -7.978 1.00 96.00 164 HIS A CA 1
ATOM 1320 C C . HIS A 1 164 ? -8.127 14.514 -6.634 1.00 96.00 164 HIS A C 1
ATOM 1322 O O . HIS A 1 164 ? -9.320 14.271 -6.457 1.00 96.00 164 HIS A O 1
ATOM 1328 N N . GLY A 1 165 ? -7.385 15.091 -5.685 1.00 96.88 165 GLY A N 1
ATOM 1329 C CA . GLY A 1 165 ? -7.935 15.592 -4.422 1.00 96.88 165 GLY A CA 1
ATOM 1330 C C . GLY A 1 165 ? -8.353 14.499 -3.436 1.00 96.88 165 GLY A C 1
ATOM 1331 O O . GLY A 1 165 ? -9.286 14.697 -2.659 1.00 96.88 165 GLY A O 1
ATOM 1332 N N . VAL A 1 166 ? -7.697 13.335 -3.471 1.00 97.50 166 VAL A N 1
ATOM 1333 C CA . VAL A 1 166 ? -7.987 12.237 -2.534 1.00 97.50 166 VAL A CA 1
ATOM 1334 C C . VAL A 1 166 ? -7.543 12.564 -1.103 1.00 97.50 166 VAL A C 1
ATOM 1336 O O . VAL A 1 166 ? -6.671 13.401 -0.879 1.00 97.50 166 VAL A O 1
ATOM 1339 N N . SER A 1 167 ? -8.068 11.824 -0.123 1.00 98.25 167 SER A N 1
ATOM 1340 C CA . SER A 1 167 ? -7.497 11.792 1.227 1.00 98.25 167 SER A CA 1
ATOM 1341 C C . SER A 1 167 ? -6.249 10.905 1.242 1.00 98.25 167 SER A C 1
ATOM 1343 O O . SER A 1 167 ? -6.327 9.732 0.863 1.00 98.25 167 SER A O 1
ATOM 1345 N N . TYR A 1 168 ? -5.101 11.435 1.670 1.00 98.62 168 TYR A N 1
ATOM 1346 C CA . TYR A 1 168 ? -3.851 10.675 1.703 1.00 98.62 168 TYR A CA 1
ATOM 1347 C C . TYR A 1 168 ? -2.936 11.022 2.882 1.00 98.62 168 TYR A C 1
ATOM 1349 O O . TYR A 1 168 ? -3.020 12.106 3.455 1.00 98.62 168 TYR A O 1
ATOM 1357 N N . ALA A 1 169 ? -2.010 10.110 3.180 1.00 98.38 169 ALA A N 1
ATOM 1358 C CA . ALA A 1 169 ? -0.880 10.331 4.074 1.00 98.38 169 ALA A CA 1
ATOM 1359 C C . ALA A 1 169 ? 0.408 9.733 3.490 1.00 98.38 169 ALA A C 1
ATOM 1361 O O . ALA A 1 169 ? 0.400 8.644 2.906 1.00 98.38 169 ALA A O 1
ATOM 1362 N N . PHE A 1 170 ? 1.523 10.438 3.685 1.00 98.31 170 PHE A N 1
ATOM 1363 C CA . PHE A 1 170 ? 2.859 9.886 3.476 1.00 98.31 170 PHE A CA 1
ATOM 1364 C C . PHE A 1 170 ? 3.368 9.288 4.781 1.00 98.31 170 PHE A C 1
ATOM 1366 O O . PHE A 1 170 ? 3.349 9.959 5.808 1.00 98.31 170 PHE A O 1
ATOM 1373 N N . ILE A 1 171 ? 3.838 8.045 4.731 1.00 98.12 171 ILE A N 1
ATOM 1374 C CA . ILE A 1 171 ? 4.356 7.331 5.901 1.00 98.12 171 ILE A CA 1
ATOM 1375 C C . ILE A 1 171 ? 5.806 6.947 5.638 1.00 98.12 171 ILE A C 1
ATOM 1377 O O . ILE A 1 171 ? 6.091 6.241 4.666 1.00 98.12 171 ILE A O 1
ATOM 1381 N N . ASP A 1 172 ? 6.712 7.400 6.504 1.00 97.44 172 ASP A N 1
ATOM 1382 C CA . ASP A 1 172 ? 8.114 7.002 6.438 1.00 97.44 172 ASP A CA 1
ATOM 1383 C C . ASP A 1 172 ? 8.266 5.527 6.808 1.00 97.44 172 ASP A C 1
ATOM 1385 O O . ASP A 1 172 ? 7.903 5.083 7.898 1.00 97.44 172 ASP A O 1
ATOM 1389 N N . THR A 1 173 ? 8.801 4.745 5.873 1.00 96.56 173 THR A N 1
ATOM 1390 C CA . THR A 1 173 ? 8.976 3.306 6.075 1.00 96.56 173 THR A CA 1
ATOM 1391 C C . THR A 1 173 ? 10.039 3.008 7.129 1.00 96.56 173 THR A C 1
ATOM 1393 O O . THR A 1 173 ? 9.907 2.014 7.844 1.00 96.56 173 THR A O 1
ATOM 1396 N N . GLU A 1 174 ? 11.099 3.820 7.210 1.00 95.88 174 GLU A N 1
ATOM 1397 C CA . GLU A 1 174 ? 12.163 3.618 8.202 1.00 95.88 174 GLU A CA 1
ATOM 1398 C C . GLU A 1 174 ? 11.661 4.014 9.593 1.00 95.88 174 GLU A C 1
ATOM 1400 O O . GLU A 1 174 ? 11.734 3.183 10.494 1.00 95.88 174 GLU A O 1
ATOM 1405 N N . GLY A 1 175 ? 11.023 5.183 9.740 1.00 96.56 175 GLY A N 1
ATOM 1406 C CA . GLY A 1 175 ? 10.340 5.587 10.971 1.00 96.56 175 GLY A CA 1
ATOM 1407 C C . GLY A 1 175 ? 9.325 4.550 11.455 1.00 96.56 175 GLY A C 1
ATOM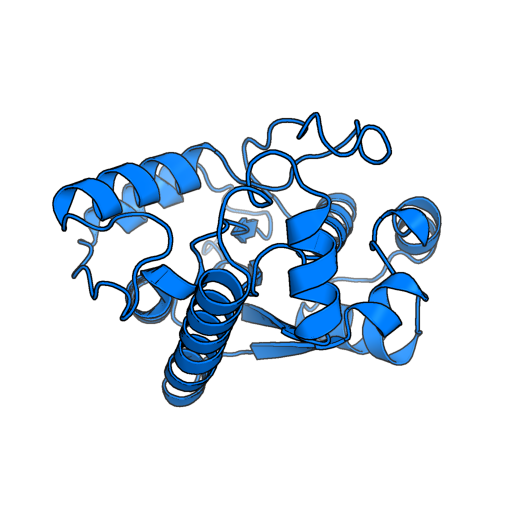 1408 O O . GLY A 1 175 ? 9.338 4.167 12.624 1.00 96.56 175 GLY A O 1
ATOM 1409 N N . LEU A 1 176 ? 8.513 3.984 10.553 1.00 96.12 176 LEU A N 1
ATOM 1410 C CA . LEU A 1 176 ? 7.600 2.896 10.912 1.00 96.12 176 LEU A CA 1
ATOM 1411 C C . LEU A 1 176 ? 8.357 1.655 11.419 1.00 96.12 176 LEU A C 1
ATOM 1413 O O . LEU A 1 176 ? 7.946 1.071 12.416 1.00 96.12 176 LEU A O 1
ATOM 1417 N N . ALA A 1 177 ? 9.456 1.257 10.767 1.00 95.38 177 ALA A N 1
ATOM 1418 C CA . ALA A 1 177 ? 10.274 0.110 11.179 1.00 95.38 177 ALA A CA 1
ATOM 1419 C C . ALA A 1 177 ? 11.018 0.340 12.508 1.00 95.38 177 ALA A C 1
ATOM 1421 O O . ALA A 1 177 ? 11.198 -0.602 13.280 1.00 95.38 177 ALA A O 1
ATOM 1422 N N . ASP A 1 178 ? 11.437 1.577 12.780 1.00 96.00 178 ASP A N 1
ATOM 1423 C CA . ASP A 1 178 ? 12.066 1.993 14.038 1.00 96.00 178 ASP A CA 1
ATOM 1424 C C . ASP A 1 178 ? 11.047 2.261 15.154 1.00 96.00 178 ASP A C 1
ATOM 1426 O O . ASP A 1 178 ? 11.436 2.452 16.307 1.00 96.00 178 ASP A O 1
ATOM 1430 N N . ARG A 1 179 ? 9.745 2.182 14.843 1.00 95.75 179 ARG A N 1
ATOM 1431 C CA . ARG A 1 179 ? 8.635 2.477 15.760 1.00 95.75 179 ARG A CA 1
ATOM 1432 C C . ARG A 1 179 ? 8.700 3.916 16.280 1.00 95.75 179 ARG A C 1
ATOM 1434 O O . ARG A 1 179 ? 8.421 4.177 17.448 1.00 95.75 179 ARG A O 1
ATOM 1441 N N . ASP A 1 180 ? 9.065 4.835 15.393 1.00 96.69 180 ASP A N 1
ATOM 1442 C CA . ASP A 1 180 ? 9.022 6.271 15.635 1.00 96.69 180 ASP A CA 1
ATOM 1443 C C . ASP A 1 180 ? 7.595 6.703 16.010 1.00 96.69 180 ASP A C 1
ATOM 1445 O O . ASP A 1 180 ? 6.634 6.435 15.278 1.00 96.69 180 ASP A O 1
ATOM 1449 N N . SER A 1 181 ? 7.451 7.352 17.168 1.00 96.56 181 SER A N 1
ATOM 1450 C CA . SER A 1 181 ? 6.139 7.687 17.727 1.00 96.56 181 SER A CA 1
ATOM 1451 C C . SER A 1 181 ? 5.379 8.664 16.840 1.00 96.56 181 SER A C 1
ATOM 1453 O O . SER A 1 181 ? 4.183 8.483 16.643 1.00 96.56 181 SER A O 1
ATOM 1455 N N . VAL A 1 182 ? 6.066 9.637 16.233 1.00 97.31 182 VAL A N 1
ATOM 1456 C CA . VAL A 1 182 ? 5.445 10.632 15.345 1.00 97.31 182 VAL A CA 1
ATOM 1457 C C . VAL A 1 182 ? 4.859 9.955 14.107 1.00 97.31 182 VAL A C 1
ATOM 1459 O O . VAL A 1 182 ? 3.719 10.230 13.726 1.00 97.31 182 VAL A O 1
ATOM 1462 N N . THR A 1 183 ? 5.605 9.030 13.501 1.00 97.62 183 THR A N 1
ATOM 1463 C CA . THR A 1 183 ? 5.156 8.250 12.341 1.00 97.62 183 THR A CA 1
ATOM 1464 C C . THR A 1 183 ? 3.956 7.363 12.685 1.00 97.62 183 THR A C 1
ATOM 1466 O O . THR A 1 183 ? 2.980 7.324 11.932 1.00 97.62 183 THR A O 1
ATOM 1469 N N . ILE A 1 184 ? 4.001 6.670 13.828 1.00 97.94 184 ILE A N 1
ATOM 1470 C CA . ILE A 1 184 ? 2.905 5.817 14.310 1.00 97.94 184 ILE A CA 1
ATOM 1471 C C . ILE A 1 184 ? 1.654 6.652 14.596 1.00 97.94 184 ILE A C 1
ATOM 1473 O O . ILE A 1 184 ? 0.580 6.340 14.084 1.00 97.94 184 ILE A O 1
ATOM 1477 N N . GLU A 1 185 ? 1.776 7.714 15.389 1.00 97.38 185 GLU A N 1
ATOM 1478 C CA . GLU A 1 185 ? 0.653 8.575 15.766 1.00 97.38 185 GLU A CA 1
ATOM 1479 C C . GLU A 1 185 ? -0.002 9.191 14.531 1.00 97.38 185 GLU A C 1
ATOM 1481 O O . GLU A 1 185 ? -1.220 9.102 14.384 1.00 97.38 185 GLU A O 1
ATOM 1486 N N . SER A 1 186 ? 0.797 9.702 13.589 1.00 97.56 186 SER A N 1
ATOM 1487 C CA . SER A 1 186 ? 0.294 10.272 12.333 1.00 97.56 186 SER A CA 1
ATOM 1488 C C . SER A 1 186 ? -0.490 9.248 11.505 1.00 97.56 186 SER A C 1
ATOM 1490 O O . SER A 1 186 ? -1.563 9.563 10.989 1.00 97.56 186 SER A O 1
ATOM 1492 N N . LEU A 1 187 ? 0.009 8.008 11.398 1.00 98.31 187 LEU A N 1
ATOM 1493 C CA . LEU A 1 187 ? -0.674 6.919 10.694 1.00 98.31 187 LEU A CA 1
ATOM 1494 C C . LEU A 1 187 ? -2.035 6.600 11.325 1.00 98.31 187 LEU A C 1
ATOM 1496 O O . LEU A 1 187 ? -3.046 6.538 10.624 1.00 98.31 187 LEU A O 1
ATOM 1500 N N . PHE A 1 188 ? -2.059 6.358 12.635 1.00 98.31 188 PHE A N 1
ATOM 1501 C CA . PHE A 1 188 ? -3.270 5.927 13.332 1.00 98.31 188 PHE A CA 1
ATOM 1502 C C . PHE A 1 188 ? -4.298 7.051 13.456 1.00 98.31 188 PHE A C 1
ATOM 1504 O O . PHE A 1 188 ? -5.492 6.798 13.294 1.00 98.31 188 PHE A O 1
ATOM 1511 N N . GLN A 1 189 ? -3.846 8.295 13.639 1.00 98.00 189 GLN A N 1
ATOM 1512 C CA . GLN A 1 189 ? -4.702 9.476 13.600 1.00 98.00 189 GLN A CA 1
ATOM 1513 C C . GLN A 1 189 ? -5.350 9.647 12.222 1.00 98.00 189 GLN A C 1
ATOM 1515 O O . GLN A 1 189 ? -6.565 9.798 12.147 1.00 98.00 189 GLN A O 1
ATOM 1520 N N . PHE A 1 190 ? -4.574 9.575 11.133 1.00 98.44 190 PHE A N 1
ATOM 1521 C CA . PHE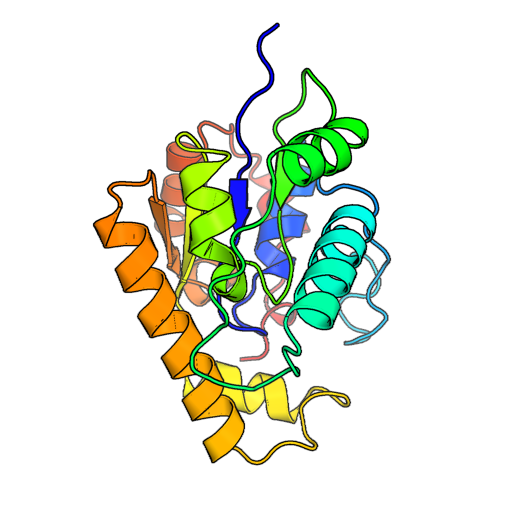 A 1 190 ? -5.103 9.676 9.767 1.00 98.44 190 PHE A CA 1
ATOM 1522 C C . PHE A 1 190 ? -6.145 8.590 9.458 1.00 98.44 190 PHE A C 1
ATOM 1524 O O . PHE A 1 190 ? -7.136 8.827 8.766 1.00 98.44 190 PHE A O 1
ATOM 1531 N N . LEU A 1 191 ? -5.927 7.383 9.981 1.00 97.88 191 LEU A N 1
ATOM 1532 C CA . LEU A 1 191 ? -6.842 6.262 9.803 1.00 97.88 191 LEU A CA 1
ATOM 1533 C C . LEU A 1 191 ? -7.994 6.230 10.806 1.00 97.88 191 LEU A C 1
ATOM 1535 O O . LEU A 1 191 ? -8.878 5.385 10.658 1.00 97.88 191 LEU A O 1
ATOM 1539 N N . GLU A 1 192 ? -8.016 7.123 11.793 1.00 97.31 192 GLU A N 1
ATOM 1540 C CA . GLU A 1 192 ? -9.009 7.117 12.873 1.00 97.31 192 GLU A CA 1
ATOM 1541 C C . GLU A 1 192 ? -9.107 5.738 13.560 1.00 97.31 192 GLU A C 1
ATOM 1543 O O . GLU A 1 192 ? -10.174 5.294 13.981 1.00 97.31 192 GLU A O 1
ATOM 1548 N N . ILE A 1 193 ? -7.976 5.030 13.652 1.00 97.12 193 ILE A N 1
ATOM 1549 C CA . ILE A 1 193 ? -7.857 3.732 14.322 1.00 97.12 193 ILE A CA 1
ATOM 1550 C C . ILE A 1 193 ? -7.139 3.972 15.646 1.00 97.12 193 ILE A C 1
ATOM 1552 O O . ILE A 1 193 ? -6.102 4.630 15.687 1.00 97.12 193 ILE A O 1
ATOM 1556 N N . LYS A 1 194 ? -7.664 3.422 16.743 1.00 97.69 194 LYS A N 1
ATOM 1557 C CA . LYS A 1 194 ? -6.989 3.498 18.041 1.00 97.69 194 LYS A CA 1
ATOM 1558 C C . LYS A 1 194 ? -5.704 2.653 17.996 1.00 97.69 194 LYS A C 1
ATOM 1560 O O . LYS A 1 194 ? -5.815 1.453 17.738 1.00 97.69 194 LYS A O 1
ATOM 1565 N N . PRO A 1 195 ? -4.516 3.228 18.258 1.00 97.62 195 PRO A N 1
ATOM 1566 C CA . PRO A 1 195 ? -3.287 2.450 18.293 1.00 97.62 195 PRO A CA 1
ATOM 1567 C C . PRO A 1 195 ? -3.273 1.524 19.513 1.00 97.62 195 PRO A C 1
ATOM 1569 O O . PRO A 1 195 ? -3.619 1.933 20.624 1.00 97.62 195 PRO A O 1
ATOM 1572 N N . ASP A 1 196 ? -2.833 0.288 19.299 1.00 97.88 196 ASP A N 1
ATOM 1573 C CA . ASP A 1 196 ? -2.447 -0.651 20.344 1.00 97.88 196 ASP A CA 1
ATOM 1574 C C . ASP A 1 196 ? -0.918 -0.792 20.318 1.00 97.88 196 ASP A C 1
ATOM 1576 O O . ASP A 1 196 ? -0.325 -1.391 19.415 1.00 97.88 196 ASP A O 1
ATOM 1580 N N . PHE A 1 197 ? -0.260 -0.178 21.302 1.00 96.12 197 PHE A N 1
ATOM 1581 C CA . PHE A 1 197 ? 1.197 -0.147 21.363 1.00 96.12 197 PHE A CA 1
ATOM 1582 C C . PHE A 1 197 ? 1.808 -1.522 21.636 1.00 96.12 197 PHE A C 1
ATOM 1584 O O . PHE A 1 197 ? 2.917 -1.770 21.169 1.00 96.12 197 PHE A O 1
ATOM 1591 N N . GLU A 1 198 ? 1.109 -2.434 22.314 1.00 96.69 198 GLU A N 1
ATOM 1592 C CA . GLU A 1 198 ? 1.610 -3.797 22.509 1.00 96.69 198 GLU A CA 1
ATOM 1593 C C . GLU A 1 198 ? 1.640 -4.540 21.172 1.00 96.69 198 GLU A C 1
ATOM 1595 O O . GLU A 1 198 ? 2.660 -5.130 20.809 1.00 96.69 198 GLU A O 1
ATOM 1600 N N . VAL A 1 199 ? 0.570 -4.409 20.381 1.00 95.88 199 VAL A N 1
ATOM 1601 C CA . VAL A 1 199 ? 0.502 -4.958 19.020 1.00 95.88 199 VAL A CA 1
ATOM 1602 C C . VAL A 1 199 ? 1.593 -4.372 18.124 1.00 95.88 199 VAL A C 1
ATOM 1604 O O . VAL A 1 199 ? 2.233 -5.111 17.375 1.00 95.88 199 VAL A O 1
ATOM 1607 N N . ILE A 1 200 ? 1.828 -3.058 18.187 1.00 96.19 200 ILE A N 1
ATOM 1608 C CA . ILE A 1 200 ? 2.890 -2.398 17.413 1.00 96.19 200 ILE A CA 1
ATOM 1609 C C . ILE A 1 200 ? 4.266 -2.973 17.776 1.00 96.19 200 ILE A C 1
ATOM 1611 O O . ILE A 1 200 ? 5.059 -3.270 16.879 1.00 96.19 200 ILE A O 1
ATOM 1615 N N . GLN A 1 201 ? 4.548 -3.140 19.072 1.00 94.38 201 GLN A N 1
ATOM 1616 C CA . GLN A 1 201 ? 5.828 -3.655 19.563 1.00 94.38 201 GLN A CA 1
ATOM 1617 C C . GLN A 1 201 ? 6.050 -5.126 19.191 1.00 94.38 201 GLN A C 1
ATOM 1619 O O . GLN A 1 201 ? 7.170 -5.481 18.824 1.00 94.38 201 GLN A O 1
ATOM 1624 N N . ASP A 1 202 ? 5.009 -5.961 19.259 1.00 93.81 202 ASP A N 1
ATOM 1625 C CA . ASP A 1 202 ? 5.081 -7.382 18.891 1.00 93.81 202 ASP A CA 1
ATOM 1626 C C . ASP A 1 202 ? 5.235 -7.582 17.375 1.00 93.81 202 ASP A C 1
ATOM 1628 O O . ASP A 1 202 ? 6.046 -8.393 16.911 1.00 93.81 202 ASP A O 1
ATOM 1632 N N . TRP A 1 203 ? 4.468 -6.820 16.590 1.00 93.31 203 TRP A N 1
ATOM 1633 C CA . TRP A 1 203 ? 4.400 -6.990 15.145 1.00 93.31 203 TRP A CA 1
ATOM 1634 C C . TRP A 1 203 ? 5.60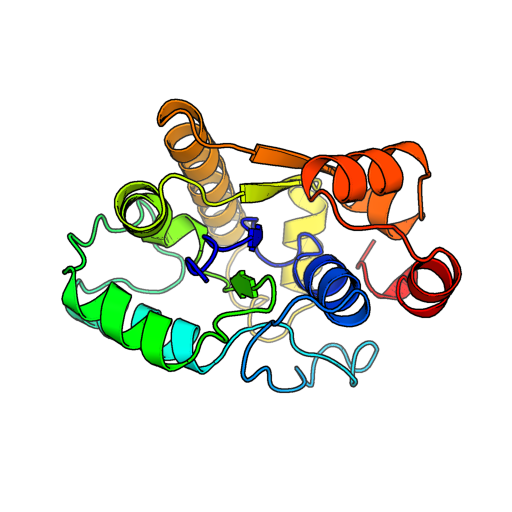8 -6.408 14.411 1.00 93.31 203 TRP A C 1
ATOM 1636 O O . TRP A 1 203 ? 6.178 -7.076 13.546 1.00 93.31 203 TRP A O 1
ATOM 1646 N N . ILE A 1 204 ? 5.984 -5.159 14.699 1.00 92.88 204 ILE A N 1
ATOM 1647 C CA . ILE A 1 204 ? 7.035 -4.475 13.942 1.00 92.88 204 ILE A CA 1
ATOM 1648 C C . ILE A 1 204 ? 8.395 -4.938 14.444 1.00 92.88 204 ILE A C 1
ATOM 1650 O O . ILE A 1 204 ? 8.839 -4.561 15.530 1.00 92.88 204 ILE A O 1
ATOM 1654 N N . LYS A 1 205 ? 9.082 -5.719 13.607 1.00 89.69 205 LYS A N 1
ATOM 1655 C CA . LYS A 1 205 ? 10.452 -6.162 13.870 1.00 89.69 205 LYS A CA 1
ATOM 1656 C C . LYS A 1 205 ? 11.432 -5.536 12.877 1.00 89.69 205 LYS A C 1
ATOM 1658 O O . LYS A 1 205 ? 11.115 -5.518 11.682 1.00 89.69 205 LYS A O 1
ATOM 1663 N N . PRO A 1 206 ? 12.613 -5.054 13.313 1.00 82.94 206 PRO A N 1
ATOM 1664 C CA . PRO A 1 206 ? 13.584 -4.403 12.429 1.00 82.94 206 PRO A CA 1
ATOM 1665 C C . PRO A 1 206 ? 13.939 -5.228 11.181 1.00 82.94 206 PRO A C 1
ATOM 1667 O O . PRO A 1 206 ? 14.101 -4.685 10.090 1.00 82.94 206 PRO A O 1
ATOM 1670 N N . GLU A 1 207 ? 13.988 -6.555 11.305 1.00 84.81 207 GLU A N 1
ATOM 1671 C CA . GLU A 1 207 ? 14.295 -7.494 10.223 1.00 84.81 207 GLU A CA 1
ATOM 1672 C C . GLU A 1 207 ? 13.207 -7.609 9.141 1.00 84.81 207 GLU A C 1
ATOM 1674 O O . GLU A 1 207 ? 13.461 -8.164 8.066 1.00 84.81 207 GLU A O 1
ATOM 1679 N N . MET A 1 208 ? 11.998 -7.085 9.382 1.00 85.38 208 MET A N 1
ATOM 1680 C CA . MET A 1 208 ? 10.939 -7.038 8.368 1.00 85.38 208 MET A CA 1
ATOM 1681 C C . MET A 1 208 ? 11.282 -6.081 7.221 1.00 85.38 208 MET A C 1
ATOM 1683 O O . MET A 1 208 ? 10.781 -6.253 6.102 1.00 85.38 208 MET A O 1
ATOM 1687 N N . LEU A 1 209 ? 12.155 -5.101 7.474 1.00 86.06 209 LEU A N 1
ATOM 1688 C CA . LEU A 1 209 ? 12.652 -4.169 6.476 1.00 86.06 209 LEU A CA 1
ATOM 1689 C C . LEU A 1 209 ? 14.101 -4.508 6.113 1.00 86.06 209 LEU A C 1
ATOM 1691 O O . LEU A 1 209 ? 15.006 -4.483 6.937 1.00 86.06 209 LEU A O 1
ATOM 1695 N N . HIS A 1 210 ? 14.340 -4.807 4.837 1.00 82.12 210 HIS A N 1
ATOM 1696 C CA . HIS A 1 210 ? 15.691 -5.050 4.329 1.00 82.12 210 HIS A CA 1
ATOM 1697 C C . HIS A 1 210 ? 16.489 -3.741 4.296 1.00 82.12 210 HIS A C 1
ATOM 1699 O O . HIS A 1 210 ? 16.452 -3.070 3.264 1.00 82.12 210 HIS A O 1
ATOM 1705 N N . ARG A 1 211 ? 17.149 -3.369 5.395 1.00 79.00 211 ARG A N 1
ATOM 1706 C CA . ARG A 1 211 ? 18.094 -2.245 5.424 1.00 79.00 211 ARG A CA 1
ATOM 1707 C C . ARG A 1 211 ? 19.310 -2.510 4.533 1.00 79.00 211 ARG A C 1
ATOM 1709 O O . ARG A 1 211 ? 19.593 -3.699 4.208 1.00 79.00 211 ARG A O 1
#

pLDDT: mean 89.99, std 11.37, range [46.31, 98.62]

Organism: NCBI:txid412755

Sequence (211 aa):
MVRQDPILIAAPPRSGTTMLAGLLHKHGVWVGNARTTMYPRTNSNFGAENIDIKNIMKREAGRVGYKNWETPFPDPRLDSAIKSEIEAFVPDDIPWLVKISWCLTFWKFWVGTYPKARWIFLTRDTLKIVDSMNRHPGMRRHPDEVKRNFIAGLLHAVGGVIDHGVSYAFIDTEGLADRDSVTIESLFQFLEIKPDFEVIQDWIKPEMLHR

Radius of gyration: 16.37 Å; chains: 1; bounding box: 43×34×45 Å

Foldseek 3Di:
DAAAAAAEEAAAPQLCSQLVLVLVVLLQAAQADWDQDCPPVVRRDTGSAHVQLQVLVVVQCVVVVHDPLDPPQDARPDDPVSLVSVVVRDDRPTHYHHDDNCCLSHLVCSCVSRVAHEYEYEDDDLVLSLVSLCVDPVRVVDDSVSSSVSNVSSVVSVVVNVVSVGHYDYAYSVCLLVVPVVRVCVVCVSVVGDDDVVSSVVRRHNVSRRD

Secondary structure (DSSP, 8-state):
-PPPPPEEE---TTSSHHHHHHHHHHTT-B--SB-----SGGGTT----BHHHHHHHHHHHHHTT--TT-SSPP-----HHHHHHHHTTS-SSS-BEE--TTTTTTHHHHHHH-TTPEEEEEE--HHHHHHHHHHSTTTTTS-HHHHHHHHHHHHHHHHHHHHTT-EEEEEEHHHHHHT-HHHHHHHHHHHT----HHHHHHH--GGGS--